Protein AF-A0A970XIW4-F1 (afdb_monomer)

Foldseek 3Di:
DDDDADPCPPDFLLNLLQQLLDVPAAEEEADDPQDTLLLLSLLLCLPPLQSNLSNLLRYHHCVCVFVVNHPYYRYDQVSVVVQVVCVVVVNHDDDAAAARAAEDQDDDADDDDPPDDPVVSVVSVVVRCVCLDPVNQLCCVVVRDHGPDPPLDDNVPVPPRSSNHSCRYRPHYQYADPPPVVVVVVLLVVLSVVSSVVPSVSSNVSNVSSVVRSVVD

Radius of gyration: 18.92 Å; Cα contacts (8 Å, |Δi|>4): 285; chains: 1; bounding box: 44×37×52 Å

Sequence (217 aa):
AGVMPPEDIGYGPPEVARMAGAEGGSLCADETDYSNPSLAFAYALAEDGEAAVKALERTRGAGIFYSGNGLLCLGNQNTAATARSNYENGEGFSCAFWALSGFTDMVQYVGVVSGQPAAKAEICAQLARSFVSEEAQRSVKGIAMFPVLQGGEPLYEDDQRFWAAEQAFVRDTAAPPCFGYARVRARWEEWLQKAARGDKEALKSLVRDMRATCKQG

Nearest PDB structures (foldseek):
  7bg0-assembly2_D  TM=4.483E-01  e=1.372E-01  Escherichia coli K-12
  6les-assembly2_Y  TM=4.970E-01  e=3.266E-01  Escherichia coli K-12
  7bg0-assembly2_E  TM=4.990E-01  e=5.039E-01  Escherichia coli K-12

Secondary structure (DSSP, 8-state):
---PPPS-----HHHHHHHHHSTT--EEE---SS--HHHHHHHHTTT-HHHHHHHHHT-EEHHHHHTT--SEEE--HHHHHHHHHHHHTTSS---------SB-S--------SS--HHHHHHHHHHHHHHTSHHHHHHGGGGTPPP--TT---S-TT-HHHHHHHHHHHHS-B---STTHHHHHHHHHHHHHHHTTT-HHHHHHHHHHHHHHHT--

pLDDT: mean 78.8, std 13.04, range [25.14, 95.62]

Structure (mmCIF, N/CA/C/O backbone):
data_AF-A0A970XIW4-F1
#
_entry.id   AF-A0A970XIW4-F1
#
loop_
_atom_site.group_PDB
_atom_site.id
_atom_site.type_symbol
_atom_site.label_atom_id
_atom_site.label_alt_id
_atom_site.label_comp_id
_atom_site.label_asym_id
_atom_site.label_entity_id
_atom_site.label_seq_id
_atom_site.pdbx_PDB_ins_code
_atom_site.Cartn_x
_atom_site.Cartn_y
_atom_site.Cartn_z
_atom_site.occupancy
_atom_site.B_iso_or_equiv
_atom_site.auth_seq_id
_atom_site.auth_comp_id
_atom_site.auth_asym_id
_atom_site.auth_atom_id
_atom_site.pdbx_PDB_model_num
ATOM 1 N N . ALA A 1 1 ? -12.583 -20.735 -21.395 1.00 30.88 1 ALA A N 1
ATOM 2 C CA . ALA A 1 1 ? -11.330 -21.386 -21.823 1.00 30.88 1 ALA A CA 1
ATOM 3 C C . ALA A 1 1 ? -10.281 -21.040 -20.782 1.00 30.88 1 ALA A C 1
ATOM 5 O O . ALA A 1 1 ? -10.072 -19.860 -20.542 1.00 30.88 1 ALA A O 1
ATOM 6 N N . GLY A 1 2 ? -9.757 -22.044 -20.076 1.00 34.19 2 GLY A N 1
ATOM 7 C CA . GLY A 1 2 ? -8.820 -21.843 -18.975 1.00 34.19 2 GLY A CA 1
ATOM 8 C C . GLY A 1 2 ? -7.482 -21.351 -19.501 1.00 34.19 2 GLY A C 1
ATOM 9 O O . GLY A 1 2 ? -6.776 -22.096 -20.176 1.00 34.19 2 GLY A O 1
ATOM 10 N N . VAL A 1 3 ? -7.154 -20.099 -19.208 1.00 26.17 3 VAL A N 1
ATOM 11 C CA . VAL A 1 3 ? -5.782 -19.615 -19.310 1.00 26.17 3 VAL A CA 1
ATOM 12 C C . VAL A 1 3 ? -5.141 -19.968 -17.978 1.00 26.17 3 VAL A C 1
ATOM 14 O O . VAL A 1 3 ? -5.468 -19.372 -16.954 1.00 26.17 3 VAL A O 1
ATOM 17 N N . MET A 1 4 ? -4.296 -21.000 -17.971 1.00 25.14 4 MET A N 1
ATOM 18 C CA . MET A 1 4 ? -3.377 -21.190 -16.854 1.00 25.14 4 MET A CA 1
ATOM 19 C C . MET A 1 4 ? -2.501 -19.933 -16.776 1.00 25.14 4 MET A C 1
ATOM 21 O O . MET A 1 4 ? -1.914 -19.571 -17.802 1.00 25.14 4 MET A O 1
ATOM 25 N N . PRO A 1 5 ? -2.438 -19.234 -15.627 1.00 32.47 5 PRO A N 1
ATOM 26 C CA . PRO A 1 5 ? -1.497 -18.135 -15.477 1.00 32.47 5 PRO A CA 1
ATOM 27 C C . PRO A 1 5 ? -0.075 -18.671 -15.717 1.00 32.47 5 PRO A C 1
ATOM 29 O O . PRO A 1 5 ? 0.188 -19.832 -15.387 1.00 32.47 5 PRO A O 1
ATOM 32 N N . PRO A 1 6 ? 0.821 -17.879 -16.336 1.00 38.66 6 PRO A N 1
ATOM 33 C CA . PRO A 1 6 ? 2.164 -18.340 -16.653 1.00 38.66 6 PRO A CA 1
ATOM 34 C C . PRO A 1 6 ? 2.876 -18.779 -15.375 1.00 38.66 6 PRO A C 1
ATOM 36 O O . PRO A 1 6 ? 2.751 -18.112 -14.347 1.00 38.66 6 PRO A O 1
ATOM 39 N N . GLU A 1 7 ? 3.607 -19.888 -15.473 1.00 40.22 7 GLU A N 1
ATOM 40 C CA . GLU A 1 7 ? 4.546 -20.372 -14.463 1.00 40.22 7 GLU A CA 1
ATOM 41 C C . GLU A 1 7 ? 5.353 -19.206 -13.877 1.00 40.22 7 GLU A C 1
ATOM 43 O O . GLU A 1 7 ? 5.896 -18.400 -14.634 1.00 40.22 7 GLU A O 1
ATOM 48 N N . ASP A 1 8 ? 5.371 -19.120 -12.542 1.00 44.28 8 ASP A N 1
ATOM 49 C CA . ASP A 1 8 ? 6.273 -18.337 -11.690 1.00 44.28 8 ASP A CA 1
ATOM 50 C C . ASP A 1 8 ? 7.190 -17.355 -12.432 1.00 44.28 8 ASP A C 1
ATOM 52 O O . ASP A 1 8 ? 8.393 -17.579 -12.587 1.00 44.28 8 ASP A O 1
ATOM 56 N N . ILE A 1 9 ? 6.655 -16.205 -12.848 1.00 43.38 9 ILE A N 1
ATOM 57 C CA . ILE A 1 9 ? 7.520 -15.089 -13.227 1.00 43.38 9 ILE A CA 1
ATOM 58 C C . ILE A 1 9 ? 8.029 -14.468 -11.915 1.00 43.38 9 ILE A C 1
ATOM 60 O O . ILE A 1 9 ? 7.488 -13.496 -11.401 1.00 43.38 9 ILE A O 1
ATOM 64 N N . GLY A 1 10 ? 9.016 -15.126 -11.307 1.00 50.06 10 GLY A N 1
ATOM 65 C CA . GLY A 1 10 ? 9.572 -14.833 -9.987 1.00 50.06 10 GLY A CA 1
ATOM 66 C C . GLY A 1 10 ? 10.512 -13.633 -9.978 1.00 50.06 10 GLY A C 1
ATOM 67 O O . GLY A 1 10 ? 11.687 -13.797 -9.666 1.00 50.06 10 GLY A O 1
ATOM 68 N N . TYR A 1 11 ? 10.014 -12.442 -10.319 1.00 55.28 11 TYR A N 1
ATOM 69 C CA . TYR A 1 11 ? 10.822 -11.226 -10.249 1.00 55.28 11 TYR A CA 1
ATOM 70 C C . TYR A 1 11 ? 10.646 -10.503 -8.913 1.00 55.28 11 TYR A C 1
ATOM 72 O O . TYR A 1 11 ? 9.565 -10.014 -8.582 1.00 55.28 11 TYR A O 1
ATOM 80 N N . GLY A 1 12 ? 11.733 -10.401 -8.150 1.00 62.00 12 GLY A N 1
ATOM 81 C CA . GLY A 1 12 ? 11.795 -9.582 -6.945 1.00 62.00 12 GLY A CA 1
ATOM 82 C C . GLY A 1 12 ? 11.817 -8.079 -7.266 1.00 62.00 12 GLY A C 1
ATOM 83 O O . GLY A 1 12 ? 12.074 -7.682 -8.407 1.00 62.00 12 GLY A O 1
ATOM 84 N N . PRO A 1 13 ? 11.624 -7.203 -6.262 1.00 66.81 13 PRO A N 1
ATOM 85 C CA . PRO A 1 13 ? 11.650 -5.752 -6.459 1.00 66.81 13 PRO A CA 1
ATOM 86 C C . PRO A 1 13 ? 12.871 -5.244 -7.257 1.00 66.81 13 PRO A C 1
ATOM 88 O O . PRO A 1 13 ? 12.670 -4.435 -8.166 1.00 66.81 13 PRO A O 1
ATOM 91 N N . PRO A 1 14 ? 14.115 -5.727 -7.029 1.00 71.88 14 PRO A N 1
ATOM 92 C CA . PRO A 1 14 ? 15.279 -5.301 -7.818 1.00 71.88 14 PRO A CA 1
ATOM 93 C C . PRO A 1 14 ? 15.194 -5.666 -9.308 1.00 71.88 14 PRO A C 1
ATOM 95 O O . PRO A 1 14 ? 15.698 -4.944 -10.166 1.00 71.88 14 PRO A O 1
ATOM 98 N N . GLU A 1 15 ? 14.554 -6.781 -9.653 1.00 73.12 15 GLU A N 1
ATOM 99 C CA . GLU A 1 15 ? 14.341 -7.190 -11.045 1.00 73.12 15 GLU A CA 1
ATOM 100 C C . GLU A 1 15 ? 13.299 -6.310 -11.722 1.00 73.12 15 GLU A C 1
ATOM 102 O O . GLU A 1 15 ? 13.567 -5.789 -12.804 1.00 73.12 15 GLU A O 1
ATOM 107 N N . VAL A 1 16 ? 12.188 -6.037 -11.033 1.00 71.69 16 VAL A N 1
ATOM 108 C CA . VAL A 1 16 ? 11.166 -5.069 -11.462 1.00 71.69 16 VAL A CA 1
ATOM 109 C C . VAL A 1 16 ? 11.798 -3.693 -11.697 1.00 71.69 16 VAL A C 1
ATOM 111 O O . VAL A 1 16 ? 11.562 -3.079 -12.736 1.00 71.69 16 VAL A O 1
ATOM 114 N N . ALA A 1 17 ? 12.658 -3.228 -10.787 1.00 73.25 17 ALA A N 1
ATOM 115 C CA . ALA A 1 17 ? 13.360 -1.952 -10.923 1.00 73.25 17 ALA A CA 1
ATOM 116 C C . ALA A 1 17 ? 14.294 -1.920 -12.136 1.00 73.25 17 ALA A C 1
ATOM 118 O O . ALA A 1 17 ? 14.310 -0.938 -12.878 1.00 73.25 17 ALA A O 1
ATOM 119 N N . ARG A 1 18 ? 15.045 -2.999 -12.384 1.00 76.88 18 ARG A N 1
ATOM 120 C CA . ARG A 1 18 ? 15.903 -3.109 -13.572 1.00 76.88 18 ARG A CA 1
ATOM 121 C C . ARG A 1 18 ? 15.088 -3.134 -14.862 1.00 76.88 18 ARG A C 1
ATOM 123 O O . ARG A 1 18 ? 15.460 -2.446 -15.807 1.00 76.88 18 ARG A O 1
ATOM 130 N N . MET A 1 19 ? 13.977 -3.870 -14.896 1.00 74.94 19 MET A N 1
ATOM 131 C CA . MET A 1 19 ? 13.080 -3.932 -16.054 1.00 74.94 19 MET A CA 1
ATOM 132 C C . MET A 1 19 ? 12.439 -2.573 -16.341 1.00 74.94 19 MET A C 1
ATOM 134 O O . MET A 1 19 ? 12.482 -2.110 -17.476 1.00 74.94 19 MET A O 1
ATOM 138 N N . ALA A 1 20 ? 11.906 -1.906 -15.316 1.00 75.75 20 ALA A N 1
ATOM 139 C CA . ALA A 1 20 ? 11.336 -0.564 -15.427 1.00 75.75 20 ALA A CA 1
ATOM 140 C C . ALA A 1 20 ? 12.389 0.497 -15.801 1.00 75.75 20 ALA A C 1
ATOM 142 O O . ALA A 1 20 ? 12.115 1.419 -16.572 1.00 75.75 20 ALA A O 1
ATOM 143 N N . GLY A 1 21 ? 13.606 0.367 -15.266 1.00 68.62 21 GLY A N 1
ATOM 144 C CA . GLY A 1 21 ? 14.727 1.266 -15.534 1.00 68.62 21 GLY A CA 1
ATOM 145 C C . GLY A 1 21 ? 15.393 1.056 -16.901 1.00 68.62 21 GLY A C 1
ATOM 146 O O . GLY A 1 21 ? 16.039 1.980 -17.402 1.00 68.62 21 GLY A O 1
ATOM 147 N N . ALA A 1 22 ? 15.238 -0.115 -17.527 1.00 71.88 22 ALA A N 1
ATOM 148 C CA . ALA A 1 22 ? 15.761 -0.415 -18.861 1.00 71.88 22 ALA A CA 1
ATOM 149 C C . ALA A 1 22 ? 14.979 0.320 -19.963 1.00 71.88 22 ALA A C 1
ATOM 151 O O . ALA A 1 22 ? 13.796 0.624 -19.813 1.00 71.88 22 ALA A O 1
ATOM 152 N N . GLU A 1 23 ? 15.633 0.660 -21.078 1.00 55.91 23 GLU A N 1
ATOM 153 C CA . GLU A 1 23 ? 14.977 1.290 -22.235 1.00 55.91 23 GLU A CA 1
ATOM 154 C C . GLU A 1 23 ? 13.866 0.379 -22.783 1.00 55.91 23 GLU A C 1
ATOM 156 O O . GLU A 1 23 ? 14.140 -0.668 -23.361 1.00 55.91 23 GLU A O 1
ATOM 161 N N . GLY A 1 24 ? 12.606 0.764 -22.553 1.00 60.72 24 GLY A N 1
ATOM 162 C CA . GLY A 1 24 ? 11.416 0.017 -22.982 1.00 60.72 24 GLY A CA 1
ATOM 163 C C . GLY A 1 24 ? 10.512 -0.483 -21.849 1.00 60.72 24 GLY A C 1
ATOM 164 O O . GLY A 1 24 ? 9.372 -0.849 -22.121 1.00 60.72 24 GLY A O 1
ATOM 165 N N . GLY A 1 25 ? 10.962 -0.457 -20.589 1.00 65.56 25 GLY A N 1
ATOM 166 C CA . GLY A 1 25 ? 10.102 -0.760 -19.441 1.00 65.56 25 GLY A CA 1
ATOM 167 C C . GLY A 1 25 ? 9.145 0.386 -19.107 1.00 65.56 25 GLY A C 1
ATOM 168 O O . GLY A 1 25 ? 9.546 1.551 -19.101 1.00 65.56 25 GLY A O 1
ATOM 169 N N . SER A 1 26 ? 7.884 0.068 -18.795 1.00 78.00 26 SER A N 1
ATOM 170 C CA . SER A 1 26 ? 6.919 1.022 -18.236 1.00 78.00 26 SER A CA 1
ATOM 171 C C . SER A 1 26 ? 6.453 0.563 -16.854 1.00 78.00 26 SER A C 1
ATOM 173 O O . SER A 1 26 ? 5.930 -0.540 -16.689 1.00 78.00 26 SER A O 1
ATOM 175 N N . LEU A 1 27 ? 6.666 1.424 -15.856 1.00 87.38 27 LEU A N 1
ATOM 176 C CA . LEU A 1 27 ? 6.154 1.260 -14.499 1.00 87.38 27 LEU A CA 1
ATOM 177 C C . LEU A 1 27 ? 4.966 2.200 -14.320 1.00 87.38 27 LEU A C 1
ATOM 179 O O . LEU A 1 27 ? 5.083 3.407 -14.520 1.00 87.38 27 LEU A O 1
ATOM 183 N N . CYS A 1 28 ? 3.816 1.654 -13.966 1.00 90.62 28 CYS A N 1
ATOM 184 C CA . CYS A 1 28 ? 2.646 2.428 -13.578 1.00 90.62 28 CYS A CA 1
ATOM 185 C C . CYS A 1 28 ? 2.495 2.399 -12.054 1.00 90.62 28 CYS A C 1
ATOM 187 O O . CYS A 1 28 ? 2.976 1.467 -11.412 1.00 90.62 28 CYS A O 1
ATOM 189 N N . ALA A 1 29 ? 1.820 3.385 -11.478 1.00 90.44 29 ALA A N 1
ATOM 190 C CA . ALA A 1 29 ? 1.442 3.393 -10.072 1.00 90.44 29 ALA A CA 1
ATOM 191 C C . ALA A 1 29 ? -0.014 3.845 -9.904 1.00 90.44 29 ALA A C 1
ATOM 193 O O . ALA A 1 29 ? -0.463 4.796 -10.555 1.00 90.44 29 ALA A O 1
ATOM 194 N N . ASP A 1 30 ? -0.747 3.137 -9.047 1.00 89.31 30 ASP A N 1
ATOM 195 C CA . ASP A 1 30 ? -2.120 3.456 -8.653 1.00 89.31 30 ASP A CA 1
ATOM 196 C C . ASP A 1 30 ? -2.103 4.321 -7.390 1.00 89.31 30 ASP A C 1
ATOM 198 O O . ASP A 1 30 ? -2.226 3.843 -6.261 1.00 89.31 30 ASP A O 1
ATOM 202 N N . GLU A 1 31 ? -1.825 5.608 -7.590 1.00 84.88 31 GLU A N 1
ATOM 203 C CA . GLU A 1 31 ? -1.729 6.584 -6.510 1.00 84.88 31 GLU A CA 1
ATOM 204 C C . GLU A 1 31 ? -3.116 7.120 -6.153 1.00 84.88 31 GLU A C 1
ATOM 206 O O . GLU A 1 31 ? -3.863 7.597 -7.009 1.00 84.88 31 GLU A O 1
ATOM 211 N N . THR A 1 32 ? -3.450 7.069 -4.867 1.00 80.25 32 THR A N 1
ATOM 212 C CA . THR A 1 32 ? -4.716 7.578 -4.332 1.00 80.25 32 THR A CA 1
ATOM 213 C C . THR A 1 32 ? -4.457 8.542 -3.180 1.00 80.25 32 THR A C 1
ATOM 215 O O . THR A 1 32 ? -3.370 8.574 -2.597 1.00 80.25 32 THR A O 1
ATOM 218 N N . ASP A 1 33 ? -5.492 9.267 -2.756 1.00 74.50 33 ASP A N 1
ATOM 219 C CA . ASP A 1 33 ? -5.423 10.142 -1.579 1.00 74.50 33 ASP A CA 1
ATOM 220 C C . ASP A 1 33 ? -5.078 9.392 -0.284 1.00 74.50 33 ASP A C 1
ATOM 222 O O . ASP A 1 33 ? -4.682 10.013 0.699 1.00 74.50 33 ASP A O 1
ATOM 226 N N . TYR A 1 34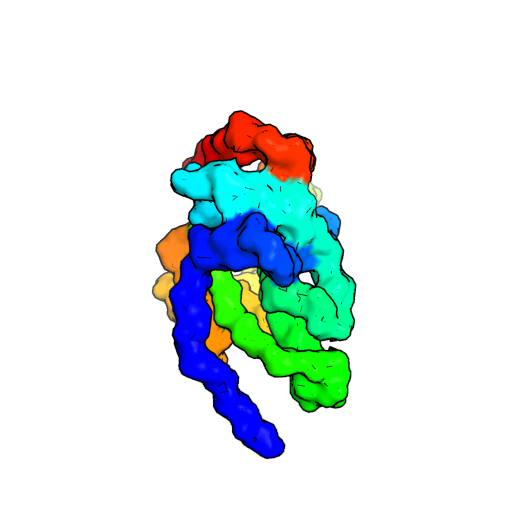 ? -5.160 8.056 -0.262 1.00 71.50 34 TYR A N 1
ATOM 227 C CA . TYR A 1 34 ? -5.001 7.237 0.947 1.00 71.50 34 TYR A CA 1
ATOM 228 C C . TYR A 1 34 ? -3.893 6.182 0.865 1.00 71.50 34 TYR A C 1
ATOM 230 O O . TYR A 1 34 ? -3.510 5.654 1.903 1.00 71.50 34 TYR A O 1
ATOM 238 N N . SER A 1 35 ? -3.345 5.917 -0.321 1.00 80.56 35 SER A N 1
ATOM 239 C CA . SER A 1 35 ? -2.236 4.980 -0.514 1.00 80.56 35 SER A CA 1
ATOM 240 C C . SER A 1 35 ? -1.359 5.406 -1.679 1.00 80.56 35 SER A C 1
ATOM 242 O O . SER A 1 35 ? -1.868 5.825 -2.725 1.00 80.56 35 SER A O 1
ATOM 244 N N . ASN A 1 36 ? -0.047 5.269 -1.501 1.00 88.00 36 ASN A N 1
ATOM 245 C CA . ASN A 1 36 ? 0.921 5.443 -2.573 1.00 88.00 36 ASN A CA 1
ATOM 246 C C . ASN A 1 36 ? 1.833 4.202 -2.675 1.00 88.00 36 ASN A C 1
ATOM 248 O O . ASN A 1 36 ? 2.852 4.126 -1.979 1.00 88.00 36 ASN A O 1
ATOM 252 N N . PRO A 1 37 ? 1.520 3.243 -3.571 1.00 87.88 37 PRO A N 1
ATOM 253 C CA . PRO A 1 37 ? 2.315 2.026 -3.776 1.00 87.88 37 PRO A CA 1
ATOM 254 C C . PRO A 1 37 ? 3.793 2.276 -4.130 1.00 87.88 37 PRO A C 1
ATOM 256 O O . PRO A 1 37 ? 4.646 1.420 -3.884 1.00 87.88 37 PRO A O 1
ATOM 259 N N . SER A 1 38 ? 4.133 3.462 -4.645 1.00 89.44 38 SER A N 1
ATOM 260 C CA . SER A 1 38 ? 5.520 3.861 -4.911 1.00 89.44 38 SER A CA 1
ATOM 261 C C . SER A 1 38 ? 6.352 4.008 -3.627 1.00 89.44 38 SER A C 1
ATOM 263 O O . SER A 1 38 ? 7.571 3.838 -3.672 1.00 89.44 38 SER A O 1
ATOM 265 N N . LEU A 1 39 ? 5.726 4.257 -2.468 1.00 89.75 39 LEU A N 1
ATOM 266 C CA . LEU A 1 39 ? 6.403 4.237 -1.164 1.00 89.75 39 LEU A CA 1
ATOM 267 C C . LEU A 1 39 ? 6.826 2.818 -0.773 1.00 89.75 39 LEU A C 1
ATOM 269 O O . LEU A 1 39 ? 7.967 2.615 -0.359 1.00 89.75 39 LEU A O 1
ATOM 273 N N . ALA A 1 40 ? 5.942 1.830 -0.951 1.00 86.31 40 ALA A N 1
ATOM 274 C CA . ALA A 1 40 ? 6.268 0.423 -0.713 1.00 86.31 40 ALA A CA 1
ATOM 275 C C . ALA A 1 40 ? 7.406 -0.042 -1.632 1.00 86.31 40 ALA A C 1
ATOM 277 O O . ALA A 1 40 ? 8.338 -0.711 -1.190 1.00 86.31 40 ALA A O 1
ATOM 278 N N . PHE A 1 41 ? 7.380 0.389 -2.895 1.00 87.06 41 PHE A N 1
ATOM 279 C CA . PHE A 1 41 ? 8.441 0.107 -3.860 1.00 87.06 41 PHE A CA 1
ATOM 280 C C . PHE A 1 41 ? 9.781 0.733 -3.458 1.00 87.06 41 PHE A C 1
ATOM 282 O O . PHE A 1 41 ? 10.800 0.043 -3.441 1.00 87.06 41 PHE A O 1
ATOM 289 N N . ALA A 1 42 ? 9.785 2.008 -3.055 1.00 88.25 42 ALA A N 1
ATOM 290 C CA . ALA A 1 42 ? 10.979 2.677 -2.540 1.00 88.25 42 ALA A CA 1
ATOM 291 C C . ALA A 1 42 ? 11.542 1.974 -1.292 1.00 88.25 42 ALA A C 1
ATOM 293 O O . ALA A 1 42 ? 12.755 1.794 -1.176 1.00 88.25 42 ALA A O 1
ATOM 294 N N . TYR A 1 43 ? 10.669 1.538 -0.380 1.00 86.38 43 TYR A N 1
ATOM 295 C CA . TYR A 1 43 ? 11.056 0.812 0.829 1.00 86.38 43 TYR A CA 1
ATOM 296 C C . TYR A 1 43 ? 11.682 -0.555 0.517 1.00 86.38 43 TYR A C 1
ATOM 298 O O . TYR A 1 43 ? 12.726 -0.897 1.079 1.00 86.38 43 TYR A O 1
ATOM 306 N N . ALA A 1 44 ? 11.080 -1.311 -0.407 1.00 80.12 44 ALA A N 1
ATOM 307 C CA . ALA A 1 44 ? 11.548 -2.629 -0.834 1.00 80.12 44 ALA A CA 1
ATOM 308 C C . ALA A 1 44 ? 12.887 -2.582 -1.596 1.00 80.12 44 ALA A C 1
ATOM 310 O O . ALA A 1 44 ? 13.616 -3.570 -1.634 1.00 80.12 44 ALA A O 1
ATOM 311 N N . LEU A 1 45 ? 13.234 -1.430 -2.178 1.00 76.75 45 LEU A N 1
ATOM 312 C CA . LEU A 1 45 ? 14.436 -1.220 -2.992 1.00 76.75 45 LEU A CA 1
ATOM 313 C C . LEU A 1 45 ? 15.567 -0.472 -2.287 1.00 76.75 45 LEU A C 1
ATOM 315 O O . LEU A 1 45 ? 16.492 0.016 -2.935 1.00 76.75 45 LEU A O 1
ATOM 319 N N . ALA A 1 46 ? 15.521 -0.404 -0.959 1.00 66.12 46 ALA A N 1
ATOM 320 C CA . ALA A 1 46 ? 16.474 0.317 -0.120 1.00 66.12 46 ALA A CA 1
ATOM 321 C C . ALA A 1 46 ? 17.969 0.070 -0.425 1.00 66.12 46 ALA A C 1
ATOM 323 O O . ALA A 1 46 ? 18.805 0.894 -0.050 1.00 66.12 46 ALA A O 1
ATOM 324 N N . GLU A 1 47 ? 18.308 -1.059 -1.054 1.00 64.88 47 GLU A N 1
ATOM 325 C CA . GLU A 1 47 ? 19.681 -1.503 -1.309 1.00 64.88 47 GLU A CA 1
ATOM 326 C C . GLU A 1 47 ? 20.188 -1.209 -2.738 1.00 64.88 47 GLU A C 1
ATOM 328 O O . GLU A 1 47 ? 21.400 -1.120 -2.926 1.00 64.88 47 GLU A O 1
ATOM 333 N N . ASP A 1 48 ? 19.309 -0.958 -3.721 1.00 66.88 48 ASP A N 1
ATOM 334 C CA . ASP A 1 48 ? 19.680 -0.669 -5.123 1.00 66.88 48 ASP A CA 1
ATOM 335 C C . ASP A 1 48 ? 19.152 0.704 -5.580 1.00 66.88 48 ASP A C 1
ATOM 337 O O . ASP A 1 48 ? 18.171 0.848 -6.316 1.00 66.88 48 ASP A O 1
ATOM 341 N N . GLY A 1 49 ? 19.815 1.755 -5.094 1.00 69.81 49 GLY A N 1
ATOM 342 C CA . GLY A 1 49 ? 19.355 3.134 -5.259 1.00 69.81 49 GLY A CA 1
ATOM 343 C C . GLY A 1 49 ? 19.400 3.686 -6.688 1.00 69.81 49 GLY A C 1
ATOM 344 O O . GLY A 1 49 ? 18.792 4.722 -6.934 1.00 69.81 49 GLY A O 1
ATOM 345 N N . GLU A 1 50 ? 20.102 3.061 -7.640 1.00 82.38 50 GLU A N 1
ATOM 346 C CA . GLU A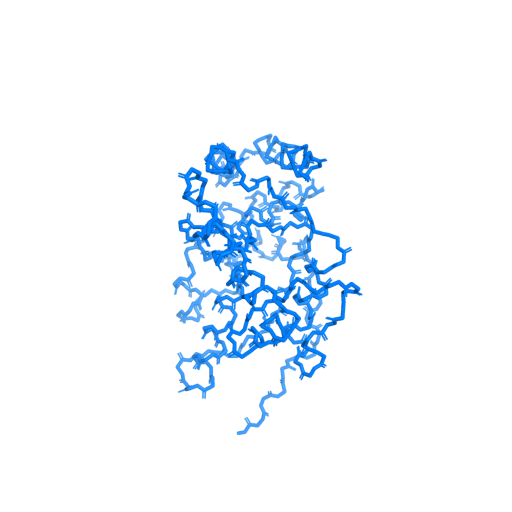 1 50 ? 20.141 3.564 -9.023 1.00 82.38 50 GLU A CA 1
ATOM 347 C C . GLU A 1 50 ? 19.008 3.010 -9.884 1.00 82.38 50 GLU A C 1
ATOM 349 O O . GLU A 1 50 ? 18.338 3.786 -10.571 1.00 82.38 50 GLU A O 1
ATOM 354 N N . ALA A 1 51 ? 18.769 1.697 -9.837 1.00 79.75 51 ALA A N 1
ATOM 355 C CA . ALA A 1 51 ? 17.655 1.091 -10.560 1.00 79.75 51 ALA A CA 1
ATOM 356 C C . ALA A 1 51 ? 16.312 1.613 -10.028 1.00 79.75 51 ALA A C 1
ATOM 358 O O . ALA A 1 51 ? 15.427 1.946 -10.814 1.00 79.75 51 ALA A O 1
ATOM 359 N N . ALA A 1 52 ? 16.195 1.769 -8.705 1.00 79.75 52 ALA A N 1
ATOM 360 C CA . ALA A 1 52 ? 15.003 2.311 -8.061 1.00 79.75 52 ALA A CA 1
ATOM 361 C C . ALA A 1 52 ? 14.681 3.737 -8.524 1.00 79.75 52 ALA A C 1
ATOM 363 O O . ALA A 1 52 ? 13.548 4.024 -8.899 1.00 79.75 52 ALA A O 1
ATOM 364 N N . VAL A 1 53 ? 15.684 4.620 -8.551 1.00 85.44 53 VAL A N 1
ATOM 365 C CA . VAL A 1 53 ? 15.513 6.004 -9.012 1.00 85.44 53 VAL A CA 1
ATOM 366 C C . VAL A 1 53 ? 15.099 6.046 -10.481 1.00 85.44 53 VAL A C 1
ATOM 368 O O . VAL A 1 53 ? 14.105 6.691 -10.803 1.00 85.44 53 VAL A O 1
ATOM 371 N N . LYS A 1 54 ? 15.777 5.298 -11.361 1.00 85.88 54 LYS A N 1
ATOM 372 C CA . LYS A 1 54 ? 15.412 5.237 -12.789 1.00 85.88 54 LYS A CA 1
ATOM 373 C C . LYS A 1 54 ? 14.003 4.691 -13.016 1.00 85.88 54 LYS A C 1
ATOM 375 O O . LYS A 1 54 ? 13.306 5.153 -13.916 1.00 85.88 54 LYS A O 1
ATOM 380 N N . ALA A 1 55 ? 13.582 3.710 -12.220 1.00 85.12 55 ALA A N 1
ATOM 381 C CA . ALA A 1 55 ? 12.226 3.181 -12.273 1.00 85.12 55 ALA A CA 1
ATOM 382 C C . ALA A 1 55 ? 11.197 4.240 -11.835 1.00 85.12 55 ALA A C 1
ATOM 384 O O . ALA A 1 55 ? 10.223 4.465 -12.549 1.00 85.12 55 ALA A O 1
ATOM 385 N N . LEU A 1 56 ? 11.457 4.944 -10.725 1.00 86.44 56 LEU A N 1
ATOM 386 C CA . LEU A 1 56 ? 10.594 6.010 -10.201 1.00 86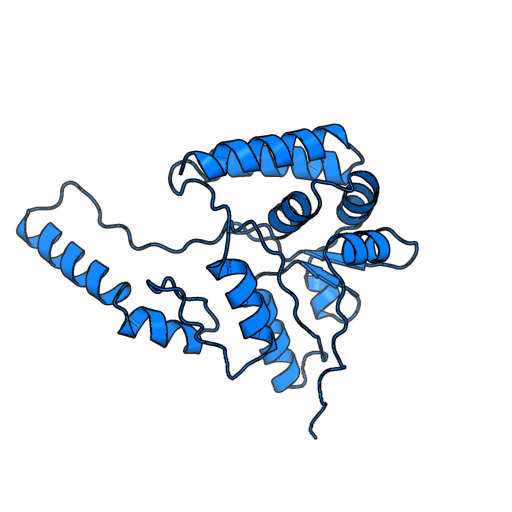.44 56 LEU A CA 1
ATOM 387 C C . LEU A 1 56 ? 10.479 7.213 -11.153 1.00 86.44 56 LEU A C 1
ATOM 389 O O . LEU A 1 56 ? 9.388 7.749 -11.330 1.00 86.44 56 LEU A O 1
ATOM 393 N N . GLU A 1 57 ? 11.568 7.616 -11.813 1.00 86.75 57 GLU A N 1
ATOM 394 C CA . GLU A 1 57 ? 11.567 8.670 -12.849 1.00 86.75 57 GLU A CA 1
ATOM 395 C C . GLU A 1 57 ? 10.619 8.363 -14.016 1.00 86.75 57 GLU A C 1
ATOM 397 O O . GLU A 1 57 ? 10.083 9.253 -14.690 1.00 86.75 57 GLU A O 1
ATOM 402 N N . ARG A 1 58 ? 10.424 7.074 -14.286 1.00 83.31 58 ARG A N 1
ATOM 403 C CA . ARG A 1 58 ? 9.625 6.576 -15.403 1.00 83.31 58 ARG A CA 1
ATOM 404 C C . ARG A 1 58 ? 8.216 6.185 -14.992 1.00 83.31 58 ARG A C 1
ATOM 406 O O . ARG A 1 58 ? 7.447 5.803 -15.874 1.00 83.31 58 ARG A O 1
ATOM 413 N N . THR A 1 59 ? 7.857 6.337 -13.718 1.00 86.75 59 THR A N 1
ATOM 414 C CA . THR A 1 59 ? 6.515 6.024 -13.237 1.00 86.75 59 THR A CA 1
ATOM 415 C C . THR A 1 59 ? 5.461 6.849 -13.980 1.00 86.75 59 THR A C 1
ATOM 417 O O . THR A 1 59 ? 5.654 8.024 -14.322 1.00 86.75 59 THR A O 1
ATOM 420 N N . ARG A 1 60 ? 4.339 6.204 -14.289 1.00 87.38 60 ARG A N 1
ATOM 421 C CA . ARG A 1 60 ? 3.152 6.786 -14.925 1.00 87.38 60 ARG A CA 1
ATOM 422 C C . ARG A 1 60 ? 1.898 6.416 -14.133 1.00 87.38 60 ARG A C 1
ATOM 424 O O . ARG A 1 60 ? 1.942 5.537 -13.282 1.00 87.38 60 ARG A O 1
ATOM 431 N N . GLY A 1 61 ? 0.768 7.055 -14.423 1.00 88.44 61 GLY A N 1
ATOM 432 C CA . GLY A 1 61 ? -0.498 6.709 -13.769 1.00 88.44 61 GLY A CA 1
ATOM 433 C C . GLY A 1 61 ? -1.029 5.329 -14.181 1.00 88.44 61 GLY A C 1
ATOM 434 O O . GLY A 1 61 ? -0.879 4.920 -15.337 1.00 88.44 61 GLY A O 1
ATOM 435 N N . ALA A 1 62 ? -1.708 4.643 -13.257 1.00 88.06 62 ALA A N 1
ATOM 436 C CA . ALA A 1 62 ? -2.297 3.312 -13.459 1.00 88.06 62 ALA A CA 1
ATOM 437 C C . ALA A 1 62 ? -3.254 3.197 -14.660 1.00 88.06 62 ALA A C 1
ATOM 439 O O . ALA A 1 62 ? -3.398 2.115 -15.223 1.00 88.06 62 ALA A O 1
ATOM 440 N N . GLY A 1 63 ? -3.848 4.300 -15.132 1.00 85.38 63 GLY A N 1
ATOM 441 C CA . GLY A 1 63 ? -4.670 4.304 -16.351 1.00 85.38 63 GLY A CA 1
ATOM 442 C C . GLY A 1 63 ? -3.953 3.739 -17.587 1.00 85.38 63 GLY A C 1
ATOM 443 O O . GLY A 1 63 ? -4.581 3.080 -18.414 1.00 85.38 63 GLY A O 1
ATOM 444 N N . ILE A 1 64 ? -2.629 3.918 -17.691 1.00 86.12 64 ILE A N 1
ATOM 445 C CA . ILE A 1 64 ? -1.836 3.342 -18.789 1.00 86.12 64 ILE A CA 1
ATOM 446 C C . ILE A 1 64 ? -1.797 1.813 -18.683 1.00 86.12 64 ILE A C 1
ATOM 448 O O . ILE A 1 64 ? -1.987 1.129 -19.690 1.00 86.12 64 ILE A O 1
ATOM 452 N N . PHE A 1 65 ? -1.626 1.276 -17.473 1.00 87.50 65 PHE A N 1
ATOM 453 C CA . PHE A 1 65 ? -1.681 -0.162 -17.218 1.00 87.50 65 PHE A CA 1
ATOM 454 C C . PHE A 1 65 ? -3.051 -0.738 -17.565 1.00 87.50 65 PHE A C 1
ATOM 456 O O . PHE A 1 65 ? -3.117 -1.670 -18.357 1.00 87.50 65 PHE A O 1
ATOM 463 N N . TYR A 1 66 ? -4.142 -0.138 -17.080 1.00 83.88 66 TYR A N 1
ATOM 464 C CA . TYR A 1 66 ? -5.499 -0.627 -17.358 1.00 83.88 66 TYR A CA 1
ATOM 465 C C . TYR A 1 66 ? -5.865 -0.615 -18.850 1.00 83.88 66 TYR A C 1
ATOM 467 O O . TYR A 1 66 ? -6.669 -1.431 -19.287 1.00 83.88 66 TYR A O 1
ATOM 475 N N . SER A 1 67 ? -5.238 0.253 -19.650 1.00 82.38 67 SER A N 1
ATOM 476 C CA . SER A 1 67 ? -5.387 0.263 -21.114 1.00 82.38 67 SER A CA 1
ATOM 477 C C . SER A 1 67 ? -4.550 -0.794 -21.857 1.00 82.38 67 SER A C 1
ATOM 479 O O . SER A 1 67 ? -4.547 -0.805 -23.086 1.00 82.38 67 SER A O 1
ATOM 481 N N . GLY A 1 68 ? -3.804 -1.645 -21.142 1.00 77.69 68 GLY A N 1
ATOM 482 C CA . GLY A 1 68 ? -2.915 -2.665 -21.713 1.00 77.69 68 GLY A CA 1
ATOM 483 C C . GLY A 1 68 ? -1.583 -2.126 -22.248 1.00 77.69 68 GLY A C 1
ATOM 484 O O . GLY A 1 68 ? -0.810 -2.876 -22.836 1.00 77.69 68 GLY A O 1
ATOM 485 N N . ASN A 1 69 ? -1.296 -0.836 -22.046 1.00 81.06 69 ASN A N 1
ATOM 486 C CA . ASN A 1 69 ? -0.079 -0.176 -22.534 1.00 81.06 69 ASN A CA 1
ATOM 487 C C . ASN A 1 69 ? 1.037 -0.100 -21.470 1.00 81.06 69 ASN A C 1
ATOM 489 O O . ASN A 1 69 ? 2.161 0.312 -21.766 1.00 81.06 69 ASN A O 1
ATOM 493 N N . GLY A 1 70 ? 0.729 -0.454 -20.220 1.00 80.69 70 GLY A N 1
ATOM 494 C CA . GLY A 1 70 ? 1.690 -0.550 -19.122 1.00 80.69 70 GLY A CA 1
ATOM 495 C C . GLY A 1 70 ? 2.176 -1.986 -18.939 1.00 80.69 70 GLY A C 1
ATOM 496 O O . GLY A 1 70 ? 1.358 -2.898 -18.903 1.00 80.69 70 GLY A O 1
ATOM 497 N N . LEU A 1 71 ? 3.487 -2.186 -18.791 1.00 80.75 71 LEU A N 1
ATOM 498 C CA . LEU A 1 71 ? 4.072 -3.511 -18.571 1.00 80.75 71 LEU A CA 1
ATOM 499 C C . LEU A 1 71 ? 3.937 -3.950 -17.108 1.00 80.75 71 LEU A C 1
AT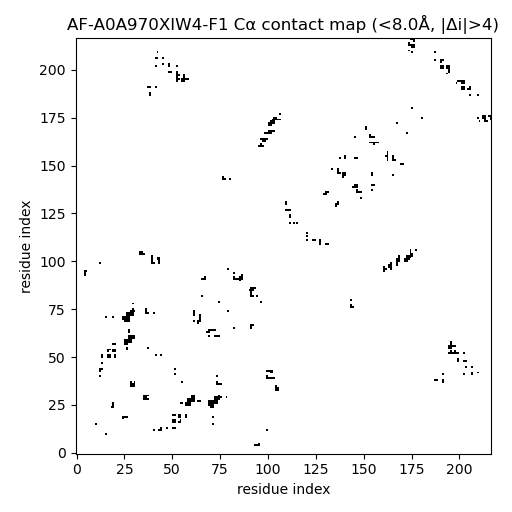OM 501 O O . LEU A 1 71 ? 3.637 -5.106 -16.828 1.00 80.75 71 LEU A O 1
ATOM 505 N N . LEU A 1 72 ? 4.169 -3.022 -16.177 1.00 84.75 72 LEU A N 1
ATOM 506 C CA . LEU A 1 72 ? 4.145 -3.259 -14.736 1.00 84.75 72 LEU A CA 1
ATOM 507 C C . LEU A 1 72 ? 3.277 -2.199 -14.056 1.00 84.75 72 LEU A C 1
ATOM 509 O O . LEU A 1 72 ? 3.263 -1.041 -14.480 1.00 84.75 72 LEU A O 1
ATOM 513 N N . CYS A 1 73 ? 2.592 -2.573 -12.977 1.00 87.25 73 CYS A N 1
ATOM 514 C CA . CYS A 1 73 ? 1.839 -1.638 -12.147 1.00 87.25 73 CYS A CA 1
ATOM 515 C C . CYS A 1 73 ? 2.098 -1.897 -10.668 1.00 87.25 73 CYS A C 1
ATOM 517 O O . CYS A 1 73 ? 1.890 -3.002 -10.173 1.00 87.25 73 CYS A O 1
ATOM 519 N N . LEU A 1 74 ? 2.515 -0.850 -9.964 1.00 88.00 74 LEU A N 1
ATOM 520 C CA . LEU A 1 74 ? 2.480 -0.778 -8.516 1.00 88.00 74 LEU A CA 1
ATOM 521 C C . LEU A 1 74 ? 1.049 -0.442 -8.114 1.00 88.00 74 LEU A C 1
ATOM 523 O O . LEU A 1 74 ? 0.555 0.652 -8.383 1.00 88.00 74 LEU A O 1
ATOM 527 N N . GLY A 1 75 ? 0.371 -1.403 -7.512 1.00 84.56 75 GLY A N 1
ATOM 528 C CA . GLY A 1 75 ? -1.006 -1.256 -7.072 1.00 84.56 75 GLY A CA 1
ATOM 529 C C . GLY A 1 75 ? -1.195 -1.812 -5.676 1.00 84.56 75 GLY A C 1
ATOM 530 O O . GLY A 1 75 ? -0.270 -2.348 -5.067 1.00 84.56 75 GLY A O 1
ATOM 531 N N . ASN A 1 76 ? -2.417 -1.692 -5.188 1.00 79.94 76 ASN A N 1
ATOM 532 C CA . ASN A 1 76 ? -2.845 -2.321 -3.949 1.00 79.94 76 ASN A CA 1
ATOM 533 C C . ASN A 1 76 ? -3.871 -3.432 -4.237 1.00 79.94 76 ASN A C 1
ATOM 535 O O . ASN A 1 76 ? -4.110 -3.790 -5.395 1.00 79.94 76 ASN A O 1
ATOM 539 N N . GLN A 1 77 ? -4.498 -3.995 -3.201 1.00 76.19 77 GLN A N 1
ATOM 540 C CA . GLN A 1 77 ? -5.491 -5.055 -3.399 1.00 76.19 77 GLN A CA 1
ATOM 541 C C . GLN A 1 77 ? -6.692 -4.616 -4.253 1.00 76.19 77 GLN A C 1
ATOM 543 O O . GLN A 1 77 ? -7.238 -5.444 -4.978 1.00 76.19 77 GLN A O 1
ATOM 548 N N . ASN A 1 78 ? -7.073 -3.331 -4.246 1.00 79.56 78 ASN A N 1
ATOM 549 C CA . ASN A 1 78 ? -8.158 -2.833 -5.096 1.00 79.56 78 ASN A CA 1
ATOM 550 C C . ASN A 1 78 ? -7.739 -2.820 -6.567 1.00 79.56 78 ASN A C 1
ATOM 552 O O . ASN A 1 78 ? -8.536 -3.193 -7.429 1.00 79.56 78 ASN A O 1
ATOM 556 N N . THR A 1 79 ? -6.487 -2.452 -6.859 1.00 82.00 79 THR A N 1
ATOM 557 C CA . THR A 1 79 ? -5.905 -2.559 -8.205 1.00 82.00 79 THR A CA 1
ATOM 558 C C . THR A 1 79 ? -5.967 -4.010 -8.689 1.00 82.00 79 THR A C 1
ATOM 560 O O . THR A 1 79 ? -6.416 -4.278 -9.805 1.00 82.00 79 THR A O 1
ATOM 563 N N . ALA A 1 80 ? -5.590 -4.964 -7.830 1.00 78.75 80 ALA A N 1
ATOM 564 C CA . ALA A 1 80 ? -5.617 -6.387 -8.160 1.00 78.75 80 ALA A CA 1
ATOM 565 C C . ALA A 1 80 ? -7.040 -6.919 -8.385 1.00 78.75 80 ALA A C 1
ATOM 567 O O . ALA A 1 80 ? -7.304 -7.592 -9.385 1.00 78.75 80 ALA A O 1
ATOM 568 N N . ALA A 1 81 ? -7.975 -6.569 -7.500 1.00 78.75 81 ALA A N 1
ATOM 569 C CA . ALA A 1 81 ? -9.384 -6.930 -7.628 1.00 78.75 81 ALA A CA 1
ATOM 570 C C . ALA A 1 81 ? -10.015 -6.343 -8.902 1.00 78.75 81 ALA A C 1
ATOM 572 O O . ALA A 1 81 ? -10.743 -7.043 -9.606 1.00 78.75 81 ALA A O 1
ATOM 573 N N . THR A 1 82 ? -9.691 -5.091 -9.239 1.00 82.75 82 THR A N 1
ATOM 574 C CA . THR A 1 82 ? -10.184 -4.416 -10.449 1.00 82.75 82 THR A CA 1
ATOM 575 C C . THR A 1 82 ? -9.640 -5.076 -11.710 1.00 82.75 82 THR A C 1
ATOM 577 O O . THR A 1 82 ? -10.412 -5.419 -12.602 1.00 82.75 82 THR A O 1
ATOM 580 N N . ALA A 1 83 ? -8.328 -5.325 -11.777 1.00 80.12 83 ALA A N 1
ATOM 581 C CA . ALA A 1 83 ? -7.719 -6.011 -12.914 1.00 80.12 83 ALA A CA 1
ATOM 582 C C . ALA A 1 83 ? -8.312 -7.418 -13.115 1.00 80.12 83 ALA A C 1
ATOM 584 O O . ALA A 1 83 ? -8.621 -7.797 -14.247 1.00 80.12 83 ALA A O 1
ATOM 585 N N . ARG A 1 84 ? -8.558 -8.156 -12.020 1.00 77.50 84 ARG A N 1
ATOM 586 C CA . ARG A 1 84 ? -9.238 -9.459 -12.062 1.00 77.50 84 ARG A CA 1
ATOM 587 C C . ARG A 1 84 ? -10.660 -9.340 -12.602 1.00 77.50 84 ARG A C 1
ATOM 589 O O . ARG A 1 84 ? -11.006 -10.060 -13.531 1.00 77.50 84 ARG A O 1
ATOM 596 N N . SER A 1 85 ? -11.454 -8.427 -12.045 1.00 82.00 85 SER A N 1
ATOM 597 C CA . SER A 1 85 ? -12.838 -8.199 -12.468 1.00 82.00 85 SER A CA 1
ATOM 598 C C . SER A 1 85 ? -12.912 -7.853 -13.956 1.00 82.00 85 SER A C 1
ATOM 600 O O . SER A 1 85 ? -13.697 -8.447 -14.691 1.00 82.00 85 SER A O 1
ATOM 602 N N . ASN A 1 86 ? -12.051 -6.953 -14.438 1.00 84.00 86 ASN A N 1
ATOM 603 C CA . ASN A 1 86 ? -12.017 -6.579 -15.851 1.00 84.00 86 ASN A CA 1
ATOM 604 C C . ASN A 1 86 ? -11.663 -7.784 -16.732 1.00 84.00 86 ASN A C 1
ATOM 606 O O . ASN A 1 86 ? -12.299 -8.003 -17.759 1.00 84.00 86 ASN A O 1
ATOM 610 N N . TYR A 1 87 ? -10.685 -8.600 -16.329 1.00 82.00 87 TYR A N 1
ATOM 611 C CA . TYR A 1 87 ? -10.331 -9.820 -17.056 1.00 82.00 87 TYR A CA 1
ATOM 612 C C . TYR A 1 87 ? -11.484 -10.837 -17.100 1.00 82.00 87 TYR A C 1
ATOM 614 O O . TYR A 1 87 ? -11.823 -11.332 -18.175 1.00 82.00 87 TYR A O 1
ATOM 622 N N . GLU A 1 88 ? -12.121 -11.116 -15.959 1.00 82.06 88 GLU A N 1
ATOM 623 C CA . GLU A 1 88 ? -13.243 -12.062 -15.842 1.00 82.06 88 GLU A CA 1
ATOM 624 C C . GLU A 1 88 ? -14.467 -11.622 -16.665 1.00 82.06 88 GLU A C 1
ATOM 626 O O . GLU A 1 88 ? -15.191 -12.471 -17.185 1.00 82.06 88 GLU A O 1
ATOM 631 N N . ASN A 1 89 ? -14.651 -10.311 -16.849 1.00 85.00 89 ASN A N 1
ATOM 632 C CA . ASN A 1 89 ? -15.721 -9.727 -17.661 1.00 85.00 89 ASN A CA 1
ATOM 633 C C . ASN A 1 89 ? -15.334 -9.486 -19.137 1.00 85.00 89 ASN A C 1
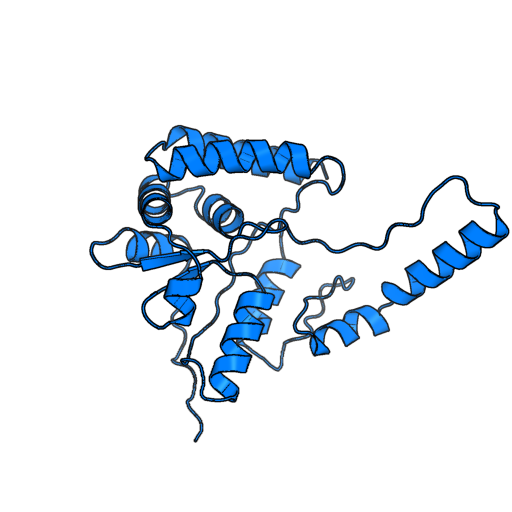ATOM 635 O O . ASN A 1 89 ? -16.154 -9.000 -19.911 1.00 85.00 89 ASN A O 1
ATOM 639 N N . GLY A 1 90 ? -14.112 -9.836 -19.557 1.00 84.69 90 GLY A N 1
ATOM 640 C CA . GLY A 1 90 ? -13.646 -9.659 -20.941 1.00 84.69 90 GLY A CA 1
ATOM 641 C C . GLY A 1 90 ? -13.278 -8.219 -21.327 1.00 84.69 90 GLY A C 1
ATOM 642 O O . GLY A 1 90 ? -13.107 -7.928 -22.508 1.00 84.69 90 GLY A O 1
ATOM 643 N N . GLU A 1 91 ? -13.138 -7.329 -20.345 1.00 85.44 91 GLU A N 1
ATOM 644 C CA . GLU A 1 91 ? -12.790 -5.907 -20.499 1.00 85.44 91 GLU A CA 1
ATOM 645 C C . GLU A 1 91 ? -11.314 -5.612 -20.164 1.00 85.44 91 GLU A C 1
ATOM 647 O O . GLU A 1 91 ? -10.858 -4.475 -20.270 1.00 85.44 91 GLU A O 1
ATOM 652 N N . GLY A 1 92 ? -10.558 -6.624 -19.731 1.00 82.81 92 GLY A N 1
ATOM 653 C CA . GLY A 1 92 ? -9.171 -6.504 -19.286 1.00 82.81 92 GLY A CA 1
ATOM 654 C C . GLY A 1 92 ? -8.220 -7.496 -19.953 1.00 82.81 92 GLY A C 1
ATOM 655 O O . GLY A 1 92 ? -8.547 -8.179 -20.921 1.00 82.81 92 GLY A O 1
ATOM 656 N N . PHE A 1 93 ? -7.015 -7.586 -19.402 1.00 80.25 93 PHE A N 1
ATOM 657 C CA . PHE A 1 93 ? -5.960 -8.491 -19.850 1.00 80.25 93 PHE A CA 1
ATOM 658 C C . PHE A 1 93 ? -5.581 -9.461 -18.734 1.00 80.25 93 PHE A C 1
ATOM 660 O O . PHE A 1 93 ? -5.804 -9.201 -17.553 1.00 80.25 93 PHE A O 1
ATOM 667 N N . SER A 1 94 ? -4.994 -10.593 -19.114 1.00 77.00 94 SER A N 1
ATOM 668 C CA . SER A 1 94 ? -4.436 -11.525 -18.139 1.00 77.00 94 SER A CA 1
ATOM 669 C C . SER A 1 94 ? -3.195 -10.903 -17.504 1.00 77.00 94 SER A C 1
ATOM 671 O O . SER A 1 94 ? -2.254 -10.550 -18.213 1.00 77.00 94 SER A O 1
ATOM 673 N N . CYS A 1 95 ? -3.165 -10.822 -16.179 1.00 71.56 95 CYS A N 1
ATOM 674 C CA . CYS A 1 95 ? -2.001 -10.383 -15.419 1.00 71.56 95 CYS A CA 1
ATOM 675 C C . CYS A 1 95 ? -1.722 -11.342 -14.260 1.00 71.56 95 CYS A C 1
ATOM 677 O O . CYS A 1 95 ? -2.624 -11.998 -13.735 1.00 71.56 95 CYS A O 1
ATOM 679 N N . ALA A 1 96 ? -0.457 -11.413 -13.865 1.00 70.56 96 ALA A N 1
ATOM 680 C CA . ALA A 1 96 ? -0.047 -12.051 -12.626 1.00 70.56 96 ALA A CA 1
ATOM 681 C C . ALA A 1 96 ? 0.223 -10.975 -11.567 1.00 70.56 96 ALA A C 1
ATOM 683 O O . ALA A 1 96 ? 0.463 -9.809 -11.893 1.00 70.56 96 ALA A O 1
ATOM 684 N N . PHE A 1 97 ? 0.105 -11.366 -10.300 1.00 72.25 97 PHE A N 1
ATOM 685 C CA . PHE A 1 97 ? 0.223 -10.468 -9.160 1.00 72.25 97 PHE A CA 1
ATOM 686 C C . PHE A 1 97 ? 1.377 -10.917 -8.280 1.00 72.25 97 PHE A C 1
ATOM 688 O O . PHE A 1 97 ? 1.514 -12.101 -7.980 1.00 72.25 97 PHE A O 1
ATOM 695 N N . TRP A 1 98 ? 2.164 -9.941 -7.845 1.00 71.06 98 TRP A N 1
ATOM 696 C CA . TRP A 1 98 ? 3.244 -10.124 -6.891 1.00 71.06 98 TRP A CA 1
ATOM 697 C C . TRP A 1 98 ? 3.121 -9.091 -5.795 1.00 71.06 98 TRP A C 1
ATOM 699 O O . TRP A 1 98 ? 2.541 -8.019 -5.978 1.00 71.06 98 TRP A O 1
ATOM 709 N N . ALA A 1 99 ? 3.691 -9.431 -4.654 1.00 69.94 99 ALA A N 1
ATOM 710 C CA . ALA A 1 99 ? 3.601 -8.625 -3.464 1.00 69.94 99 ALA A CA 1
ATOM 711 C C . ALA A 1 99 ? 4.935 -7.956 -3.168 1.00 69.94 99 ALA A C 1
ATOM 713 O O . ALA A 1 99 ? 5.975 -8.614 -3.115 1.00 69.94 99 ALA A O 1
ATOM 714 N N . LEU A 1 100 ? 4.892 -6.650 -2.926 1.00 71.75 100 LEU A N 1
ATOM 715 C CA . LEU A 1 100 ? 5.987 -5.967 -2.258 1.00 71.75 100 LEU A CA 1
ATOM 716 C C . LEU A 1 100 ? 5.844 -6.223 -0.758 1.00 71.75 100 LEU A C 1
ATOM 718 O O . LEU A 1 100 ? 4.821 -5.892 -0.166 1.00 71.75 100 LEU A O 1
ATOM 722 N N . SER A 1 101 ? 6.856 -6.834 -0.150 1.00 67.00 101 SER A N 1
ATOM 723 C CA . SER A 1 101 ? 6.890 -7.084 1.290 1.00 67.00 101 SER A CA 1
ATOM 724 C C . SER A 1 101 ? 7.546 -5.934 2.049 1.00 67.00 101 SER A C 1
ATOM 726 O O . SER A 1 101 ? 8.378 -5.202 1.507 1.00 67.00 101 SER A O 1
ATOM 728 N N . GLY A 1 102 ? 7.255 -5.842 3.345 1.00 71.44 102 GLY A N 1
ATOM 729 C CA . GLY A 1 102 ? 8.031 -5.025 4.277 1.00 71.44 102 GLY A CA 1
ATOM 730 C C . GLY A 1 102 ? 7.453 -3.650 4.584 1.00 71.44 102 GLY A C 1
ATOM 731 O O . GLY A 1 102 ? 7.919 -3.031 5.537 1.00 71.44 102 GLY A O 1
ATOM 732 N N . PHE A 1 103 ? 6.442 -3.173 3.851 1.00 79.81 103 PHE A N 1
ATOM 733 C CA . PHE A 1 103 ? 5.772 -1.906 4.152 1.00 79.81 103 PHE A CA 1
ATOM 734 C C . PHE A 1 103 ? 4.303 -1.890 3.710 1.00 79.81 103 PHE A C 1
ATOM 736 O O . PHE A 1 103 ? 3.984 -2.319 2.603 1.00 79.81 103 PHE A O 1
ATOM 743 N N . THR A 1 104 ? 3.430 -1.326 4.547 1.00 80.12 104 THR A N 1
ATOM 744 C CA . THR A 1 104 ? 2.053 -0.964 4.186 1.00 80.12 104 THR A CA 1
ATOM 745 C C . THR A 1 104 ? 1.710 0.409 4.734 1.00 80.12 104 THR A C 1
ATOM 747 O O . THR A 1 104 ? 1.995 0.691 5.892 1.00 80.12 104 THR A O 1
ATOM 750 N N . ASP A 1 105 ? 1.061 1.254 3.938 1.00 75.88 105 ASP A N 1
ATOM 751 C CA . ASP A 1 105 ? 0.377 2.457 4.423 1.00 75.88 105 ASP A CA 1
ATOM 752 C C . ASP A 1 105 ? -1.134 2.257 4.589 1.00 75.88 105 ASP A C 1
ATOM 754 O O . ASP A 1 105 ? -1.855 3.180 4.969 1.00 75.88 105 ASP A O 1
ATOM 758 N N . MET A 1 106 ? -1.615 1.036 4.355 1.00 74.81 106 MET A N 1
ATOM 759 C CA . MET A 1 106 ? -3.030 0.712 4.360 1.00 74.81 106 MET A CA 1
ATOM 760 C C . MET A 1 106 ? -3.382 -0.183 5.537 1.00 74.81 106 MET A C 1
ATOM 762 O O . MET A 1 106 ? -3.415 -1.408 5.432 1.00 74.81 106 MET A O 1
ATOM 766 N N . VAL A 1 107 ? -3.689 0.451 6.665 1.00 74.50 107 VAL A N 1
ATOM 767 C CA . VAL A 1 107 ? -4.314 -0.207 7.815 1.00 74.50 107 VAL A CA 1
ATOM 768 C C . VAL A 1 107 ? -5.672 0.440 8.047 1.00 74.50 107 VAL A C 1
ATOM 770 O O . VAL A 1 107 ? -5.763 1.639 8.309 1.00 74.50 107 VAL A O 1
ATOM 773 N N . GLN A 1 108 ? -6.739 -0.348 7.932 1.00 77.44 108 GLN A N 1
ATOM 774 C CA . GLN A 1 108 ? -8.098 0.112 8.210 1.00 77.44 108 GLN A CA 1
ATOM 775 C C . GLN A 1 108 ? -8.451 -0.138 9.680 1.00 77.44 108 GLN A C 1
ATOM 777 O O . GLN A 1 108 ? -8.112 -1.179 10.239 1.00 77.44 108 GLN A O 1
ATOM 782 N N . TYR A 1 109 ? -9.138 0.815 10.313 1.00 79.31 109 TYR A N 1
ATOM 783 C CA . TYR A 1 109 ? -9.472 0.760 11.737 1.00 79.31 109 TYR A CA 1
ATOM 784 C C . TYR A 1 109 ? -10.866 1.323 12.024 1.00 79.31 109 TYR A C 1
ATOM 786 O O . TYR A 1 109 ? -11.392 2.156 11.286 1.00 79.31 109 TYR A O 1
ATOM 794 N N . VAL A 1 110 ? -11.449 0.898 13.148 1.00 82.88 110 VAL A N 1
ATOM 795 C CA . VAL A 1 110 ? -12.717 1.426 13.667 1.00 82.88 110 VAL A CA 1
ATOM 796 C C . VAL A 1 110 ? -12.427 2.333 14.859 1.00 82.88 110 VAL A C 1
ATOM 798 O O . VAL A 1 110 ? -11.944 1.882 15.895 1.00 82.88 110 VAL A O 1
ATOM 801 N N . GLY A 1 111 ? -12.725 3.625 14.716 1.00 81.12 111 GLY A N 1
ATOM 802 C CA . GLY A 1 111 ? -12.586 4.608 15.789 1.00 81.12 111 GLY A CA 1
ATOM 803 C C . GLY A 1 111 ? -13.884 4.798 16.574 1.00 81.12 111 GLY A C 1
ATOM 804 O O . GLY A 1 111 ? -14.950 4.965 15.985 1.00 81.12 111 GLY A O 1
ATOM 805 N N . VAL A 1 112 ? -13.793 4.842 17.905 1.00 82.31 112 VAL A N 1
ATOM 806 C CA . VAL A 1 112 ? -14.904 5.246 18.782 1.00 82.31 112 VAL A CA 1
ATOM 807 C C . VAL A 1 112 ? -14.619 6.640 19.336 1.00 82.31 112 VAL A C 1
ATOM 809 O O . VAL A 1 112 ? -13.582 6.875 19.951 1.00 82.31 112 VAL A O 1
ATOM 812 N N . VAL A 1 113 ? -15.541 7.578 19.107 1.00 83.69 113 VAL A N 1
ATOM 813 C CA . VAL A 1 113 ? -15.407 8.977 19.545 1.00 83.69 113 VAL A CA 1
ATOM 814 C C . VAL A 1 113 ? -15.458 9.070 21.074 1.00 83.69 113 VAL A C 1
ATOM 816 O O . VAL A 1 113 ? -16.344 8.499 21.712 1.00 83.69 113 VAL A O 1
ATOM 819 N N . SER A 1 114 ? -14.531 9.829 21.662 1.00 83.50 114 SER A N 1
ATOM 820 C CA . SER A 1 114 ? -14.479 10.087 23.105 1.00 83.50 114 SER A CA 1
ATOM 821 C C . SER A 1 114 ? -15.537 11.105 23.568 1.00 83.50 114 SER A C 1
ATOM 823 O O . SER A 1 114 ? -16.199 11.762 22.766 1.00 83.50 114 SER A O 1
ATOM 825 N N . GLY A 1 115 ? -15.734 11.226 24.887 1.00 84.69 115 GLY A N 1
ATOM 826 C CA . GLY A 1 115 ? -16.629 12.237 25.476 1.00 84.69 115 GLY A CA 1
ATOM 827 C C . GLY A 1 115 ? -18.129 11.940 25.353 1.00 84.69 115 GLY A C 1
ATOM 828 O O . GLY A 1 115 ? -18.953 12.804 25.637 1.00 84.69 115 GLY A O 1
ATOM 829 N N . GLN A 1 116 ? -18.501 10.727 24.939 1.00 86.25 116 GLN A N 1
ATOM 830 C CA . GLN A 1 116 ? -19.893 10.277 24.939 1.00 86.25 116 GLN A CA 1
ATOM 831 C C . GLN A 1 116 ? -20.329 9.841 26.351 1.00 86.25 116 GLN A C 1
ATOM 833 O O . GLN A 1 116 ? -19.495 9.380 27.134 1.00 86.25 116 GLN A O 1
ATOM 838 N N . PRO A 1 117 ? -21.634 9.911 26.681 1.00 90.94 117 PRO A N 1
ATOM 839 C CA . PRO A 1 117 ? -22.165 9.304 27.900 1.00 90.94 117 PRO A CA 1
ATOM 840 C C . PRO A 1 117 ? -21.796 7.817 27.995 1.00 90.94 117 PRO A C 1
ATOM 842 O O . PRO A 1 117 ? -21.803 7.120 26.979 1.00 90.94 117 PRO A O 1
ATOM 845 N N . ALA A 1 118 ? -21.535 7.317 29.208 1.00 86.44 118 ALA A N 1
ATOM 846 C CA . ALA A 1 118 ? -21.005 5.966 29.439 1.00 86.44 118 ALA A CA 1
ATOM 847 C C . ALA A 1 118 ? -21.803 4.854 28.730 1.00 86.44 118 ALA A C 1
ATOM 849 O O . ALA A 1 118 ? -21.218 3.995 28.079 1.00 86.44 118 ALA A O 1
ATOM 850 N N . ALA A 1 119 ? -23.138 4.918 28.770 1.00 85.88 119 ALA A N 1
ATOM 851 C CA . ALA A 1 119 ? -23.996 3.943 28.093 1.00 85.88 119 ALA A CA 1
ATOM 852 C C . ALA A 1 119 ? -23.799 3.928 26.564 1.00 85.88 119 ALA A C 1
ATOM 854 O O . ALA A 1 119 ? -23.795 2.869 25.944 1.00 85.88 119 ALA A O 1
ATOM 855 N N . LYS A 1 120 ? -23.593 5.097 25.946 1.00 88.88 120 LYS A N 1
ATOM 856 C CA . LYS A 1 120 ? -23.347 5.211 24.503 1.00 88.88 120 LYS A CA 1
ATOM 857 C C . LYS A 1 120 ? -21.929 4.772 24.144 1.00 88.88 120 LYS A C 1
ATOM 859 O O . LYS A 1 120 ? -21.750 4.110 23.128 1.00 88.88 120 LYS A O 1
ATOM 864 N N . ALA A 1 121 ? -20.947 5.101 24.982 1.00 87.38 121 ALA A N 1
ATOM 865 C CA . ALA A 1 121 ? -19.575 4.630 24.814 1.00 87.38 121 ALA A CA 1
ATOM 866 C C . ALA A 1 121 ? -19.505 3.093 24.831 1.00 87.38 121 ALA A C 1
ATOM 868 O O . ALA A 1 121 ? -18.857 2.509 23.965 1.00 87.38 121 ALA A O 1
ATOM 869 N N . GLU A 1 122 ? -20.236 2.446 25.745 1.00 88.88 122 GLU A N 1
ATOM 870 C CA . GLU A 1 122 ? -20.300 0.984 25.832 1.00 88.88 122 GLU A CA 1
ATOM 871 C C . GLU A 1 122 ? -20.926 0.358 24.576 1.00 88.88 122 GLU A C 1
ATOM 873 O O . GLU A 1 122 ? -20.343 -0.550 23.987 1.00 88.88 122 GLU A O 1
ATOM 878 N N . ILE A 1 123 ? -22.058 0.889 24.099 1.00 92.31 123 ILE A N 1
ATOM 879 C CA . ILE A 1 123 ? -22.699 0.413 22.861 1.00 92.31 123 ILE A CA 1
ATOM 880 C C . ILE A 1 123 ? -21.757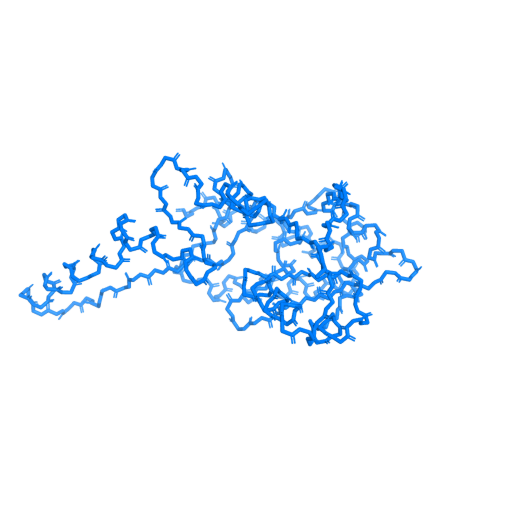 0.573 21.659 1.00 92.31 123 ILE A C 1
ATOM 882 O O . ILE A 1 123 ? -21.598 -0.356 20.868 1.00 92.31 123 ILE A O 1
ATOM 886 N N . CYS A 1 124 ? -21.097 1.727 21.523 1.00 90.69 124 CYS A N 1
ATOM 887 C CA . CYS A 1 124 ? -20.144 1.956 20.437 1.00 90.69 124 CYS A CA 1
ATOM 888 C C . CYS A 1 124 ? -18.942 1.005 20.514 1.00 90.69 124 CYS A C 1
ATOM 890 O O . CYS A 1 124 ? -18.505 0.504 19.481 1.00 90.69 124 CYS A O 1
ATOM 892 N N . ALA A 1 125 ? -18.428 0.722 21.713 1.00 87.12 125 ALA A N 1
ATOM 893 C CA . ALA A 1 125 ? -17.338 -0.230 21.904 1.00 87.12 125 ALA A CA 1
ATOM 894 C C . ALA A 1 125 ? -17.761 -1.666 21.558 1.00 87.12 125 ALA A C 1
ATOM 896 O O . ALA A 1 125 ? -17.001 -2.394 20.921 1.00 87.12 125 ALA A O 1
ATOM 897 N N . GLN A 1 126 ? -18.973 -2.081 21.934 1.00 90.06 126 GLN A N 1
ATOM 898 C CA . GLN A 1 126 ? -19.523 -3.386 21.553 1.00 90.06 126 GLN A CA 1
ATOM 899 C C . GLN A 1 126 ? -19.683 -3.516 20.037 1.00 90.06 126 GLN A C 1
ATOM 901 O O . GLN A 1 126 ? -19.245 -4.512 19.462 1.00 90.06 126 GLN A O 1
ATOM 906 N N . LEU A 1 127 ? -20.228 -2.490 19.381 1.00 91.06 127 LEU A N 1
ATOM 907 C CA . LEU A 1 127 ? -20.371 -2.479 17.929 1.00 91.06 127 LEU A CA 1
ATOM 908 C C . LEU A 1 127 ? -19.004 -2.514 17.229 1.00 91.06 127 LEU A C 1
ATOM 910 O O . LEU A 1 127 ? -18.799 -3.330 16.334 1.00 91.06 127 LEU A O 1
ATOM 914 N N . ALA A 1 128 ? -18.043 -1.704 17.680 1.00 88.81 128 ALA A N 1
ATOM 915 C CA . ALA A 1 128 ? -16.686 -1.716 17.137 1.00 88.81 128 ALA A CA 1
ATOM 916 C C . ALA A 1 128 ? -16.032 -3.100 17.266 1.00 88.81 128 ALA A C 1
ATOM 918 O O . ALA A 1 128 ? -15.469 -3.593 16.292 1.00 88.81 128 ALA A O 1
ATOM 919 N N . ARG A 1 129 ? -16.182 -3.767 18.423 1.00 87.06 129 ARG A N 1
ATOM 920 C CA . ARG A 1 129 ? -15.717 -5.150 18.633 1.00 87.06 129 ARG A CA 1
ATOM 921 C C . ARG A 1 129 ? -16.358 -6.141 17.661 1.00 87.06 129 ARG A C 1
ATOM 923 O O . ARG A 1 129 ? -15.676 -7.053 17.212 1.00 87.06 129 ARG A O 1
ATOM 930 N N . SER A 1 130 ? -17.630 -5.958 17.301 1.00 89.75 130 SER A N 1
ATOM 931 C CA . SER A 1 130 ? -18.291 -6.835 16.325 1.00 89.75 130 SER A CA 1
ATOM 932 C C . SER A 1 130 ? -17.712 -6.697 14.909 1.00 89.75 130 SER A C 1
ATOM 934 O O . SER A 1 130 ? -17.516 -7.708 14.237 1.00 89.75 130 SER A O 1
ATOM 936 N N . PHE A 1 131 ? -17.344 -5.481 14.484 1.00 82.94 131 PHE A N 1
ATOM 937 C CA . PHE A 1 131 ? -16.738 -5.224 13.167 1.00 82.94 131 PHE A CA 1
ATOM 938 C C . PHE A 1 131 ? -15.319 -5.779 13.024 1.00 82.94 131 PHE A C 1
ATOM 940 O O . PHE A 1 131 ? -14.872 -6.048 11.913 1.00 82.94 131 PHE A O 1
ATOM 947 N N . VAL A 1 132 ? -14.611 -5.960 14.139 1.00 86.06 132 VAL A N 1
ATOM 948 C CA . VAL A 1 132 ? -13.257 -6.537 14.165 1.00 86.06 132 VAL A CA 1
ATOM 949 C C . VAL A 1 132 ? -13.235 -7.960 14.722 1.00 86.06 132 VAL A C 1
ATOM 951 O O . VAL A 1 132 ? -12.172 -8.479 15.048 1.00 86.06 132 VAL A O 1
ATOM 954 N N . SER A 1 133 ? -14.405 -8.591 14.850 1.00 86.56 133 SER A N 1
ATOM 955 C CA . SER A 1 133 ? -14.506 -9.993 15.254 1.00 86.56 133 SER A CA 1
ATOM 956 C C . SER A 1 133 ? -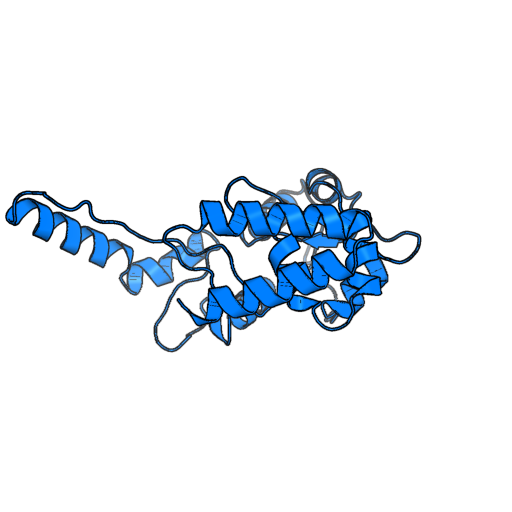13.815 -10.904 14.240 1.00 86.56 133 SER A C 1
ATOM 958 O O . SER A 1 133 ? -13.690 -10.554 13.068 1.00 86.56 133 SER A O 1
ATOM 960 N N . GLU A 1 134 ? -13.395 -12.093 14.670 1.00 86.44 134 GLU A N 1
ATOM 961 C CA . GLU A 1 134 ? -12.773 -13.070 13.771 1.00 86.44 134 GLU A CA 1
ATOM 962 C C . GLU A 1 134 ? -13.681 -13.409 12.578 1.00 86.44 134 GLU A C 1
ATOM 964 O O . GLU A 1 134 ? -13.220 -13.450 11.442 1.00 86.44 134 GLU A O 1
ATOM 969 N N . GLU A 1 135 ? -14.985 -13.571 12.815 1.00 87.88 135 GLU A N 1
ATOM 970 C CA . GLU A 1 135 ? -15.980 -13.798 11.763 1.00 87.88 135 GLU A CA 1
ATOM 971 C C . GLU A 1 135 ? -16.006 -12.645 10.748 1.00 87.88 135 GLU A C 1
ATOM 973 O O . GLU A 1 135 ? -15.917 -12.876 9.539 1.00 87.88 135 GLU A O 1
ATOM 978 N N . ALA A 1 136 ? -16.048 -11.397 11.228 1.00 86.06 136 ALA A N 1
ATOM 979 C CA . ALA A 1 136 ? -15.999 -10.223 10.363 1.00 86.06 136 ALA A CA 1
ATOM 980 C C . ALA A 1 136 ? -14.677 -10.154 9.583 1.00 86.06 136 ALA A C 1
ATOM 982 O O . ALA A 1 136 ? -14.701 -9.926 8.375 1.00 86.06 136 ALA A O 1
ATOM 983 N N . GLN A 1 137 ? -13.540 -10.423 10.232 1.00 84.06 137 GLN A N 1
ATOM 984 C CA . GLN A 1 137 ? -12.224 -10.466 9.591 1.00 84.06 137 GLN A CA 1
ATOM 985 C C . GLN A 1 137 ? -12.148 -11.559 8.517 1.00 84.06 137 GLN A C 1
ATOM 987 O O . GLN A 1 137 ? -11.652 -11.297 7.430 1.00 84.06 137 GLN A O 1
ATOM 992 N N . ARG A 1 138 ? -12.704 -12.754 8.743 1.00 85.06 138 ARG A N 1
ATOM 993 C CA . ARG A 1 138 ? -12.769 -13.806 7.711 1.00 85.06 138 ARG A CA 1
ATOM 994 C C . ARG A 1 138 ? -13.673 -13.405 6.537 1.00 85.06 138 ARG A C 1
ATOM 996 O O . ARG A 1 138 ? -13.379 -13.746 5.392 1.00 85.06 138 ARG A O 1
ATOM 1003 N N . SER A 1 139 ? -14.738 -12.640 6.793 1.00 86.81 139 SER A N 1
ATOM 1004 C CA . SER A 1 139 ? -15.674 -12.196 5.748 1.00 86.81 139 SER A CA 1
ATOM 1005 C C . SER A 1 139 ? -15.065 -11.210 4.741 1.00 86.81 139 SER A C 1
ATOM 1007 O O . SER A 1 139 ? -15.527 -11.139 3.599 1.00 86.81 139 SER A O 1
ATOM 1009 N N . VAL A 1 140 ? -13.990 -10.499 5.113 1.00 81.00 140 VAL A N 1
ATOM 1010 C CA . VAL A 1 140 ? -13.351 -9.494 4.243 1.00 81.00 140 VAL A CA 1
ATOM 1011 C C . VAL A 1 140 ? -12.722 -10.105 2.983 1.00 81.00 140 VAL A C 1
ATOM 1013 O O . VAL A 1 140 ? -12.519 -9.400 1.993 1.00 81.00 140 VAL A O 1
ATOM 1016 N N . LYS A 1 141 ? -12.511 -11.431 2.962 1.00 81.88 141 LYS A N 1
ATOM 1017 C CA . LYS A 1 141 ? -12.142 -12.180 1.751 1.00 81.88 141 LYS A CA 1
ATOM 1018 C C . LYS A 1 141 ? -13.127 -11.945 0.602 1.00 81.88 141 LYS A C 1
ATOM 1020 O O . LYS A 1 141 ? -12.715 -11.816 -0.549 1.00 81.88 141 LYS A O 1
ATOM 1025 N N . GLY A 1 142 ? -14.423 -11.834 0.910 1.00 79.44 142 GLY A N 1
ATOM 1026 C CA . GLY A 1 142 ? -15.476 -11.598 -0.084 1.00 79.44 142 GLY A CA 1
ATOM 1027 C C . GLY A 1 142 ? -15.351 -10.260 -0.819 1.00 79.44 142 GLY A C 1
ATOM 1028 O O . GLY A 1 142 ? -15.892 -10.113 -1.911 1.00 79.44 142 GLY A O 1
ATOM 1029 N N . ILE A 1 143 ? -14.606 -9.310 -0.250 1.00 77.12 143 ILE A N 1
ATOM 1030 C CA . ILE A 1 143 ? -14.313 -7.996 -0.838 1.00 77.12 143 ILE A CA 1
ATOM 1031 C C . ILE A 1 143 ? -12.818 -7.820 -1.152 1.00 77.12 143 ILE A C 1
ATOM 1033 O O . ILE A 1 143 ? -12.347 -6.694 -1.279 1.00 77.12 143 ILE A O 1
ATOM 1037 N N . ALA A 1 144 ? -12.077 -8.927 -1.288 1.00 74.50 144 ALA A N 1
ATOM 1038 C CA . ALA A 1 144 ? -10.662 -8.951 -1.666 1.00 74.50 144 ALA A CA 1
ATOM 1039 C C . ALA A 1 144 ? -9.728 -8.155 -0.727 1.00 74.50 144 ALA A C 1
ATOM 1041 O O . ALA A 1 144 ? -8.739 -7.569 -1.167 1.00 74.50 144 ALA A O 1
ATOM 1042 N N . MET A 1 145 ? -10.030 -8.132 0.574 1.00 76.12 145 MET A N 1
ATOM 1043 C CA . MET A 1 145 ? -9.177 -7.528 1.601 1.00 76.12 145 MET A CA 1
ATOM 1044 C C . MET A 1 145 ? -8.404 -8.581 2.403 1.00 76.12 145 MET A C 1
ATOM 1046 O O . MET A 1 145 ? -8.836 -9.730 2.514 1.00 76.12 145 MET A O 1
ATOM 1050 N N . PHE A 1 146 ? -7.272 -8.184 2.991 1.00 77.88 146 PHE A N 1
ATOM 1051 C CA . PHE A 1 146 ? -6.514 -9.024 3.924 1.00 77.88 146 PHE A CA 1
ATOM 1052 C C . PHE A 1 146 ? -6.990 -8.785 5.355 1.00 77.88 146 PHE A C 1
ATOM 1054 O O . PHE A 1 146 ? -7.219 -7.630 5.732 1.00 77.88 146 PHE A O 1
ATOM 1061 N N . PRO A 1 147 ? -7.157 -9.842 6.156 1.00 78.06 147 PRO A N 1
ATOM 1062 C CA . PRO A 1 147 ? -7.606 -9.688 7.522 1.00 78.06 147 PRO A CA 1
ATOM 1063 C C . PRO A 1 147 ? -6.429 -9.368 8.447 1.00 78.06 147 PRO A C 1
ATOM 1065 O O . PRO A 1 147 ? -5.262 -9.577 8.115 1.00 78.06 147 PRO A O 1
ATOM 1068 N N . VAL A 1 148 ? -6.748 -8.959 9.669 1.00 75.44 148 VAL A N 1
ATOM 1069 C CA . VAL A 1 148 ? -5.785 -8.868 10.772 1.00 75.44 148 VAL A CA 1
ATOM 1070 C C . VAL A 1 148 ? -6.097 -9.979 11.778 1.00 75.44 148 VAL A C 1
ATOM 1072 O O . VAL A 1 148 ? -6.641 -9.731 12.853 1.00 75.44 148 VAL A O 1
ATOM 1075 N N . LEU A 1 149 ? -5.822 -11.234 11.404 1.00 70.44 149 LEU A N 1
ATOM 1076 C CA . LEU A 1 149 ? -6.045 -12.396 12.276 1.00 70.44 149 LEU A CA 1
ATOM 1077 C C . LEU A 1 149 ? -4.848 -12.635 13.200 1.00 70.44 149 LEU A C 1
ATOM 1079 O O . LEU A 1 149 ? -3.694 -12.639 12.768 1.00 70.44 149 LEU A O 1
ATOM 1083 N N . GLN A 1 150 ? -5.123 -12.894 14.481 1.00 63.72 150 GLN A N 1
ATOM 1084 C CA . GLN A 1 150 ? -4.100 -13.404 15.393 1.00 63.72 150 GLN A CA 1
ATOM 1085 C C . GLN A 1 150 ? -3.606 -14.772 14.908 1.00 63.72 150 GLN A C 1
ATOM 1087 O O . GLN A 1 150 ? -4.401 -15.627 14.536 1.00 63.72 150 GLN A O 1
ATOM 1092 N N . GLY A 1 151 ? -2.288 -14.977 14.920 1.00 64.31 151 GLY A N 1
ATOM 1093 C CA . GLY A 1 151 ? -1.667 -16.232 14.481 1.00 64.31 151 GLY A CA 1
ATOM 1094 C C . GLY A 1 151 ? -1.343 -16.301 12.986 1.00 64.31 151 GLY A C 1
ATOM 1095 O O . GLY A 1 151 ? -0.633 -17.216 12.583 1.00 64.31 151 GLY A O 1
ATOM 1096 N N . GLY A 1 152 ? -1.780 -15.321 12.186 1.00 63.97 152 GLY A N 1
ATOM 1097 C CA . GLY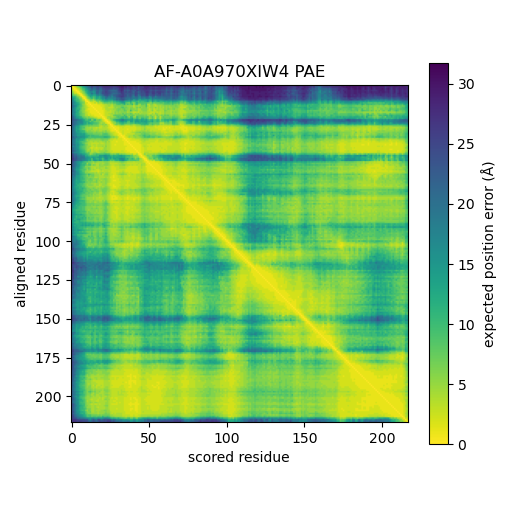 A 1 152 ? -1.387 -15.209 10.780 1.00 63.97 152 GLY A CA 1
ATOM 1098 C C . GLY A 1 152 ? -1.925 -16.324 9.882 1.00 63.97 152 GLY A C 1
ATOM 1099 O O . GLY A 1 152 ? -1.281 -16.649 8.886 1.00 63.97 152 GLY A O 1
ATOM 1100 N N . GLU A 1 153 ? -3.070 -16.921 10.234 1.00 72.38 153 GLU A N 1
ATOM 1101 C CA . GLU A 1 153 ? -3.748 -17.888 9.366 1.00 72.38 153 GLU A CA 1
ATOM 1102 C C . GLU A 1 153 ? -4.110 -17.224 8.026 1.00 72.38 153 GLU A C 1
ATOM 1104 O O . GLU A 1 153 ? -4.854 -16.238 8.025 1.00 72.38 153 GLU A O 1
ATOM 1109 N N . PRO A 1 154 ? -3.600 -17.730 6.891 1.00 72.44 154 PRO A N 1
ATOM 1110 C CA . PRO A 1 154 ? -3.935 -17.179 5.587 1.00 72.44 154 PRO A CA 1
ATOM 1111 C C . PRO A 1 154 ? -5.382 -17.493 5.182 1.00 72.44 154 PRO A C 1
ATOM 1113 O O . PRO A 1 154 ? -5.864 -18.611 5.361 1.00 72.44 154 PRO A O 1
ATOM 1116 N N . LEU A 1 155 ? -6.077 -16.520 4.592 1.00 79.06 1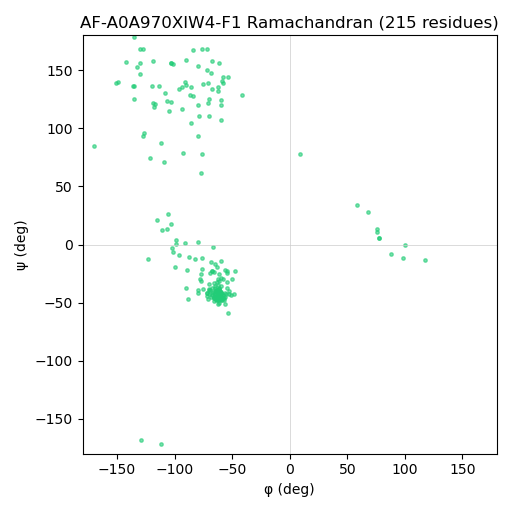55 LEU A N 1
ATOM 1117 C CA . LEU A 1 155 ? -7.418 -16.681 4.021 1.00 79.06 155 LEU A CA 1
ATOM 1118 C C . LEU A 1 155 ? -7.412 -17.107 2.556 1.00 79.06 155 LEU A C 1
ATOM 1120 O O . LEU A 1 155 ? -8.433 -17.614 2.076 1.00 79.06 155 LEU A O 1
ATOM 1124 N N . TYR A 1 156 ? -6.317 -16.870 1.836 1.00 79.38 156 TYR A N 1
ATOM 1125 C CA . TYR A 1 156 ? -6.264 -17.021 0.381 1.00 79.38 156 TYR A CA 1
ATOM 1126 C C . TYR A 1 156 ? -5.497 -18.265 -0.078 1.00 79.38 156 TYR A C 1
ATOM 1128 O O . TYR A 1 156 ? -4.984 -18.280 -1.188 1.00 79.38 156 TYR A O 1
ATOM 1136 N N . GLU A 1 157 ? -5.419 -19.331 0.727 1.00 80.88 157 GLU A N 1
ATOM 1137 C CA . GLU A 1 157 ? -4.747 -20.590 0.334 1.00 80.88 157 GLU A CA 1
ATOM 1138 C C . GLU A 1 157 ? -5.273 -21.195 -0.985 1.00 80.88 157 GLU A C 1
ATOM 1140 O O . GLU A 1 157 ? -4.556 -21.913 -1.680 1.00 80.88 157 GLU A O 1
ATOM 1145 N N . ASP A 1 158 ? -6.517 -20.881 -1.346 1.00 80.38 158 ASP A N 1
ATOM 1146 C CA . ASP A 1 158 ? -7.205 -21.281 -2.575 1.00 80.38 158 ASP A CA 1
ATOM 1147 C C . ASP A 1 158 ? -6.971 -20.340 -3.774 1.00 80.38 158 ASP A C 1
ATOM 1149 O O . ASP A 1 158 ? -7.314 -20.701 -4.901 1.00 80.38 158 ASP A O 1
ATOM 1153 N N . ASP A 1 159 ? -6.375 -19.160 -3.574 1.00 75.12 159 ASP A N 1
ATOM 1154 C CA . ASP A 1 159 ? -6.013 -18.214 -4.636 1.00 75.12 159 ASP A CA 1
ATOM 1155 C C . ASP A 1 159 ? -4.537 -17.820 -4.513 1.00 75.12 159 ASP A C 1
ATOM 1157 O O . ASP A 1 159 ? -4.188 -16.857 -3.831 1.00 75.12 159 ASP A O 1
ATOM 1161 N N . GLN A 1 160 ? -3.662 -18.537 -5.230 1.00 68.50 160 GLN A N 1
ATOM 1162 C CA . GLN A 1 160 ? -2.205 -18.327 -5.202 1.00 68.50 160 GLN A CA 1
ATOM 1163 C C . GLN A 1 160 ? -1.776 -16.863 -5.418 1.00 68.50 160 GLN A C 1
ATOM 1165 O O . GLN A 1 160 ? -0.750 -16.439 -4.884 1.00 68.50 160 GLN A O 1
ATOM 1170 N N . ARG A 1 161 ? -2.561 -16.073 -6.163 1.00 68.62 161 ARG A N 1
ATOM 1171 C CA . ARG A 1 161 ? -2.255 -14.663 -6.454 1.00 68.62 161 ARG A CA 1
ATOM 1172 C C . ARG A 1 161 ? -2.413 -13.796 -5.209 1.00 68.62 161 ARG A C 1
ATOM 1174 O O . ARG A 1 161 ? -1.539 -12.991 -4.895 1.00 68.62 161 ARG A O 1
ATOM 1181 N N . PHE A 1 162 ? -3.526 -13.970 -4.498 1.00 71.56 162 PHE A N 1
ATOM 1182 C CA . PHE A 1 162 ? -3.792 -13.255 -3.250 1.00 71.56 162 PHE A CA 1
ATOM 1183 C C . PHE A 1 162 ? -3.021 -13.855 -2.079 1.00 71.56 162 PHE A C 1
ATOM 1185 O O . PHE A 1 162 ? -2.620 -13.115 -1.186 1.00 71.56 162 PHE A O 1
ATOM 1192 N N . TRP A 1 163 ? -2.738 -15.157 -2.117 1.00 76.12 163 TRP A N 1
ATOM 1193 C CA . TRP A 1 163 ? -1.895 -15.826 -1.137 1.00 76.12 163 TRP A CA 1
ATOM 1194 C C . TRP A 1 163 ? -0.508 -15.188 -1.056 1.00 76.12 163 TRP A C 1
ATOM 1196 O O . TRP A 1 163 ? -0.054 -14.858 0.033 1.00 76.12 163 TRP A O 1
ATOM 1206 N N . ALA A 1 164 ? 0.149 -14.937 -2.194 1.00 69.44 164 ALA A N 1
ATOM 1207 C CA . ALA A 1 164 ? 1.463 -14.291 -2.210 1.00 69.44 164 ALA A CA 1
ATOM 1208 C C . ALA A 1 164 ? 1.436 -12.891 -1.565 1.00 69.44 164 ALA A C 1
ATOM 1210 O O . ALA A 1 164 ? 2.328 -12.546 -0.787 1.00 69.44 164 ALA A O 1
ATOM 1211 N N . ALA A 1 165 ? 0.389 -12.107 -1.845 1.00 70.38 165 ALA A N 1
ATOM 1212 C CA . ALA A 1 165 ? 0.156 -10.803 -1.225 1.00 70.38 165 ALA A CA 1
ATOM 1213 C C . ALA A 1 165 ? -0.093 -10.900 0.279 1.00 70.38 165 ALA A C 1
ATOM 1215 O O . ALA A 1 165 ? 0.558 -10.206 1.058 1.00 70.38 165 ALA A O 1
ATOM 1216 N N . GLU A 1 166 ? -0.955 -11.814 0.700 1.00 72.19 166 GLU A N 1
ATOM 1217 C CA . GLU A 1 166 ? -1.238 -12.061 2.107 1.00 72.19 166 GLU A CA 1
ATOM 1218 C C . GLU A 1 166 ? 0.018 -12.503 2.870 1.00 72.19 166 GLU A C 1
ATOM 1220 O O . GLU A 1 166 ? 0.324 -11.946 3.922 1.00 72.19 166 GLU A O 1
ATOM 1225 N N . GLN A 1 167 ? 0.814 -13.427 2.324 1.00 71.00 167 GLN A N 1
ATOM 1226 C CA . GLN A 1 167 ? 2.060 -13.871 2.958 1.00 71.00 167 GLN A CA 1
ATOM 1227 C C . GLN A 1 167 ? 3.085 -12.738 3.102 1.00 71.00 167 GLN A C 1
ATOM 1229 O O . GLN A 1 167 ? 3.809 -12.698 4.099 1.00 71.00 167 GLN A O 1
ATOM 1234 N N . ALA A 1 168 ? 3.143 -11.812 2.142 1.00 67.75 168 ALA A N 1
ATOM 1235 C CA . ALA A 1 168 ? 4.020 -10.648 2.216 1.00 67.75 168 ALA A CA 1
ATOM 1236 C C . ALA A 1 168 ? 3.569 -9.632 3.278 1.00 67.75 168 ALA A C 1
ATOM 1238 O O . ALA A 1 168 ? 4.425 -9.026 3.921 1.00 67.75 168 ALA A O 1
ATOM 1239 N N . PHE A 1 169 ? 2.256 -9.476 3.488 1.00 66.56 169 PHE A N 1
ATOM 1240 C CA . PHE A 1 169 ? 1.705 -8.577 4.506 1.00 66.56 169 PHE A CA 1
ATOM 1241 C C . PHE A 1 169 ? 1.743 -9.169 5.925 1.00 66.56 169 PHE A C 1
ATOM 1243 O O . PHE A 1 169 ? 2.041 -8.452 6.880 1.00 66.56 169 PHE A O 1
ATOM 1250 N N . VAL A 1 170 ? 1.467 -10.465 6.084 1.00 63.12 170 VAL A N 1
ATOM 1251 C CA . VAL A 1 170 ? 1.281 -11.110 7.399 1.00 63.12 170 VAL A CA 1
ATOM 1252 C C . VAL A 1 170 ? 2.604 -11.384 8.126 1.00 63.12 170 VAL A C 1
ATOM 1254 O O . VAL A 1 170 ? 2.617 -11.474 9.353 1.00 63.12 170 VAL A O 1
ATOM 1257 N N . ARG A 1 171 ? 3.728 -11.523 7.408 1.00 59.41 171 ARG A N 1
ATOM 1258 C CA . ARG A 1 171 ? 4.969 -12.063 7.996 1.00 59.41 171 ARG A CA 1
ATOM 1259 C C . ARG A 1 171 ? 5.921 -11.036 8.614 1.00 59.41 171 ARG A C 1
ATOM 1261 O O . ARG A 1 171 ? 6.527 -11.368 9.626 1.00 59.41 171 ARG A O 1
ATOM 1268 N N . ASP A 1 172 ? 6.072 -9.840 8.041 1.00 63.56 172 ASP A N 1
ATOM 1269 C CA . ASP A 1 172 ? 6.937 -8.774 8.587 1.00 63.56 172 ASP A CA 1
ATOM 1270 C C . ASP A 1 172 ? 6.690 -7.452 7.838 1.00 63.56 172 ASP A C 1
ATOM 1272 O O . ASP A 1 172 ? 7.358 -7.143 6.849 1.00 63.56 172 ASP A O 1
ATOM 1276 N N . THR A 1 173 ? 5.675 -6.690 8.258 1.00 74.81 173 THR A N 1
ATOM 1277 C CA . THR A 1 173 ? 5.280 -5.450 7.575 1.00 74.81 173 THR A CA 1
ATOM 1278 C C . THR A 1 173 ? 5.462 -4.245 8.477 1.00 74.81 173 THR A C 1
ATOM 1280 O O . THR A 1 173 ? 4.820 -4.127 9.519 1.00 74.81 173 THR A O 1
ATOM 1283 N N . ALA A 1 174 ? 6.290 -3.301 8.034 1.00 81.12 174 ALA A N 1
ATOM 1284 C CA . ALA A 1 174 ? 6.380 -1.990 8.649 1.00 81.12 174 ALA A CA 1
ATOM 1285 C C . ALA A 1 174 ? 5.110 -1.184 8.330 1.00 81.12 174 ALA A C 1
ATOM 1287 O O . ALA A 1 174 ? 4.795 -0.953 7.162 1.00 81.12 174 ALA A O 1
ATOM 1288 N N . ALA A 1 175 ? 4.397 -0.738 9.361 1.00 83.56 175 ALA A N 1
ATOM 1289 C CA . ALA A 1 175 ? 3.241 0.140 9.218 1.00 83.56 175 ALA A CA 1
ATOM 1290 C C . ALA A 1 175 ? 3.547 1.514 9.839 1.00 83.56 175 ALA A C 1
ATOM 1292 O O . ALA A 1 175 ? 4.136 1.581 10.922 1.00 83.56 175 ALA A O 1
ATOM 1293 N N . PRO A 1 176 ? 3.179 2.629 9.185 1.00 85.50 176 PRO A N 1
ATOM 1294 C CA . PRO A 1 176 ? 3.309 3.945 9.779 1.00 85.50 176 PRO A CA 1
ATOM 1295 C C . PRO A 1 176 ? 2.335 4.111 10.958 1.00 85.50 176 PRO A C 1
ATOM 1297 O O . PRO A 1 176 ? 1.294 3.450 11.015 1.00 85.50 176 PRO A O 1
ATOM 1300 N N . PRO A 1 177 ? 2.614 5.047 11.882 1.00 81.38 177 PRO A N 1
ATOM 1301 C CA . PRO A 1 177 ? 1.692 5.359 12.963 1.00 81.38 177 PRO A CA 1
ATOM 1302 C C . PRO A 1 177 ? 0.377 5.889 12.392 1.00 81.38 177 PRO A C 1
ATOM 1304 O O . PRO A 1 177 ? 0.381 6.806 11.575 1.00 81.38 177 PRO A O 1
ATOM 1307 N N . CYS A 1 178 ? -0.753 5.367 12.872 1.00 75.44 178 CYS A N 1
ATOM 1308 C CA . CYS A 1 178 ? -2.080 5.799 12.419 1.00 75.44 178 CYS A CA 1
ATOM 1309 C C . CYS A 1 178 ? -2.324 7.295 12.696 1.00 75.44 178 CYS A C 1
ATOM 1311 O O . CYS A 1 178 ? -2.878 8.023 11.872 1.00 75.44 178 CYS A O 1
ATOM 1313 N N . PHE A 1 179 ? -1.884 7.784 13.859 1.00 78.94 179 PHE A N 1
ATOM 1314 C CA . PHE A 1 179 ? -2.061 9.179 14.254 1.00 78.94 179 PHE A CA 1
ATOM 1315 C C . PHE A 1 179 ? -0.928 10.055 13.722 1.00 78.94 179 PHE A C 1
ATOM 1317 O O . PHE A 1 179 ? 0.249 9.776 13.928 1.00 78.94 179 PHE A O 1
ATOM 1324 N N . GLY A 1 180 ? -1.291 11.153 13.057 1.00 80.00 180 GLY A N 1
ATOM 1325 C CA . GLY A 1 180 ? -0.316 12.060 12.448 1.00 80.00 180 GLY A CA 1
ATOM 1326 C C . GLY A 1 180 ? 0.267 11.553 11.126 1.00 80.00 180 GLY A C 1
ATOM 1327 O O . GLY A 1 180 ? 1.123 12.240 10.561 1.00 80.00 180 GLY A O 1
ATOM 1328 N N . TYR A 1 181 ? -0.227 10.422 10.599 1.00 84.75 181 TYR A N 1
ATOM 1329 C CA . TYR A 1 181 ? 0.250 9.843 9.345 1.00 84.75 181 TYR A CA 1
ATOM 1330 C C . TYR A 1 181 ? 0.233 10.844 8.191 1.00 84.75 181 TYR A C 1
ATOM 1332 O O . TYR A 1 181 ? 1.220 10.954 7.480 1.00 84.75 181 TYR A O 1
ATOM 1340 N N . ALA A 1 182 ? -0.824 11.652 8.056 1.00 84.88 182 ALA A N 1
ATOM 1341 C CA . ALA A 1 182 ? -0.938 12.641 6.981 1.00 84.88 182 ALA A CA 1
ATOM 1342 C C . ALA A 1 182 ? 0.283 13.578 6.888 1.00 84.88 182 ALA A C 1
ATOM 1344 O O . ALA A 1 182 ? 0.772 13.870 5.800 1.00 84.88 182 ALA A O 1
ATOM 1345 N N . ARG A 1 183 ? 0.828 14.009 8.035 1.00 86.50 183 ARG A N 1
ATOM 1346 C CA . ARG A 1 183 ? 2.019 14.869 8.072 1.00 86.50 183 ARG A CA 1
ATOM 1347 C C . ARG A 1 183 ? 3.283 14.106 7.684 1.00 86.50 183 ARG A C 1
ATOM 1349 O O . ARG A 1 183 ? 4.136 14.647 6.987 1.00 86.50 183 ARG A O 1
ATOM 1356 N N . VAL A 1 184 ? 3.413 12.874 8.171 1.00 89.88 184 VAL A N 1
ATOM 1357 C CA . VAL A 1 184 ? 4.537 11.989 7.844 1.00 89.88 184 VAL A CA 1
ATOM 1358 C C . VAL A 1 184 ? 4.535 11.671 6.348 1.00 89.88 184 VAL A C 1
ATOM 1360 O O . VAL A 1 184 ? 5.557 11.826 5.686 1.00 89.88 184 VAL A O 1
ATOM 1363 N N . ARG A 1 185 ? 3.369 11.317 5.805 1.00 90.06 185 ARG A N 1
ATOM 1364 C CA . ARG A 1 185 ? 3.160 10.994 4.399 1.00 90.06 185 ARG A CA 1
ATOM 1365 C C . ARG A 1 185 ? 3.501 12.160 3.482 1.00 90.06 185 ARG A C 1
ATOM 1367 O O . ARG A 1 185 ? 4.253 11.948 2.544 1.00 90.06 185 ARG A O 1
ATOM 1374 N N . ALA A 1 186 ? 3.038 13.376 3.777 1.00 90.88 186 ALA A N 1
ATOM 1375 C CA . ALA A 1 186 ? 3.367 14.546 2.960 1.00 90.88 186 ALA A CA 1
ATOM 1376 C C . ALA A 1 186 ? 4.891 14.732 2.815 1.00 90.88 186 ALA A C 1
ATOM 1378 O O . ALA A 1 186 ? 5.406 14.950 1.722 1.00 90.88 186 ALA A O 1
ATOM 1379 N N . ARG A 1 187 ? 5.640 14.545 3.911 1.00 93.38 187 ARG A N 1
ATOM 1380 C CA . ARG A 1 187 ? 7.109 14.578 3.887 1.00 93.38 187 ARG A CA 1
ATOM 1381 C C . ARG A 1 187 ? 7.705 13.440 3.049 1.00 93.38 187 ARG A C 1
ATOM 1383 O O . ARG A 1 187 ? 8.687 13.650 2.340 1.00 93.38 187 ARG A O 1
ATOM 1390 N N . TRP A 1 188 ? 7.146 12.235 3.138 1.00 94.06 188 TRP A N 1
ATOM 1391 C CA . TRP A 1 188 ? 7.590 11.098 2.329 1.00 94.06 188 TRP A CA 1
ATOM 1392 C C . TRP A 1 188 ? 7.344 11.315 0.841 1.00 94.06 188 TRP A C 1
ATOM 1394 O O . TRP A 1 188 ? 8.237 11.058 0.039 1.00 94.06 188 TRP A O 1
ATOM 1404 N N . GLU A 1 189 ? 6.184 11.855 0.480 1.00 93.19 189 GLU A N 1
ATOM 1405 C CA . GLU A 1 189 ? 5.844 12.206 -0.897 1.00 93.19 189 GLU A CA 1
ATOM 1406 C C . GLU A 1 189 ? 6.798 13.265 -1.455 1.00 93.19 189 GLU A C 1
ATOM 1408 O O . GLU A 1 189 ? 7.261 13.129 -2.585 1.00 93.19 189 GLU A O 1
ATOM 1413 N N . GLU A 1 190 ? 7.197 14.265 -0.663 1.00 95.00 190 GLU A N 1
ATOM 1414 C CA . GLU A 1 190 ? 8.212 15.238 -1.089 1.00 95.00 190 GLU A CA 1
ATOM 1415 C C . GLU A 1 190 ? 9.557 14.582 -1.436 1.00 95.00 190 GLU A C 1
ATOM 1417 O O . GLU A 1 190 ? 10.178 14.930 -2.446 1.00 95.00 190 GLU A O 1
ATOM 1422 N N . TRP A 1 191 ? 10.039 13.642 -0.617 1.00 95.62 191 TRP A N 1
ATOM 1423 C CA . TRP A 1 191 ? 11.278 12.923 -0.924 1.00 95.62 191 TRP A CA 1
ATOM 1424 C C . TRP A 1 191 ? 11.117 11.962 -2.096 1.00 95.62 191 TRP A C 1
ATOM 1426 O O . TRP A 1 191 ? 12.024 11.872 -2.922 1.00 95.62 191 TRP A O 1
ATOM 1436 N N . LEU A 1 192 ? 9.973 11.290 -2.204 1.00 93.19 192 LEU A N 1
ATOM 1437 C CA . LEU A 1 192 ? 9.664 10.410 -3.325 1.00 93.19 192 LEU A CA 1
ATOM 1438 C C . LEU A 1 192 ? 9.658 11.190 -4.648 1.00 93.19 192 LEU A C 1
ATOM 1440 O O . LEU A 1 192 ? 10.262 10.748 -5.620 1.00 93.19 192 LEU A O 1
ATOM 1444 N N . GLN A 1 193 ? 9.070 12.388 -4.670 1.00 93.69 193 GLN A N 1
ATOM 1445 C CA . GLN A 1 193 ? 9.067 13.267 -5.843 1.00 93.69 193 GLN A CA 1
ATOM 1446 C C . GLN A 1 193 ? 10.469 13.758 -6.219 1.00 93.69 193 GLN A C 1
ATOM 1448 O O . GLN A 1 193 ? 10.781 13.897 -7.400 1.00 93.69 193 GLN A O 1
ATOM 1453 N N . LYS A 1 194 ? 11.343 14.011 -5.237 1.00 94.44 194 LYS A N 1
ATOM 1454 C CA . LYS A 1 194 ? 12.759 14.319 -5.502 1.00 94.44 194 LYS A CA 1
ATOM 1455 C C . LYS A 1 194 ? 13.492 13.103 -6.070 1.00 94.44 194 LYS A C 1
ATOM 1457 O O . LYS A 1 194 ? 14.217 13.241 -7.053 1.00 94.44 194 LYS A O 1
ATOM 1462 N N . ALA A 1 195 ? 13.259 11.917 -5.510 1.00 91.94 195 ALA A N 1
ATOM 1463 C CA . ALA A 1 195 ? 13.825 10.669 -6.014 1.00 91.94 195 ALA A CA 1
ATOM 1464 C C . ALA A 1 195 ? 13.376 10.382 -7.455 1.00 91.94 195 ALA A C 1
ATOM 1466 O O . ALA A 1 195 ? 14.210 10.065 -8.295 1.00 91.94 195 ALA A O 1
ATOM 1467 N N . ALA A 1 196 ? 12.101 10.612 -7.779 1.00 90.25 196 ALA A N 1
ATOM 1468 C CA . ALA A 1 196 ? 11.558 10.518 -9.137 1.00 90.25 196 ALA A CA 1
ATOM 1469 C C . ALA A 1 196 ? 12.106 11.585 -10.112 1.00 90.25 196 ALA A C 1
ATOM 1471 O O . ALA A 1 196 ? 11.750 11.593 -11.286 1.00 90.25 196 ALA A O 1
ATOM 1472 N N . ARG A 1 197 ? 12.965 12.503 -9.653 1.00 92.25 197 ARG A N 1
ATOM 1473 C CA . ARG A 1 197 ? 13.723 13.454 -10.487 1.00 92.25 197 ARG A CA 1
ATOM 1474 C C . ARG A 1 197 ? 15.226 13.157 -10.504 1.00 92.25 197 ARG A C 1
ATOM 1476 O O . ARG A 1 197 ? 16.004 14.021 -10.906 1.00 92.25 197 ARG A O 1
ATOM 1483 N N . GLY A 1 198 ? 15.638 11.988 -10.019 1.00 89.56 198 GLY A N 1
ATOM 1484 C CA . GLY A 1 198 ? 17.037 11.564 -10.015 1.00 89.56 198 GLY A CA 1
ATOM 1485 C C . GLY A 1 198 ? 17.770 11.722 -8.687 1.00 89.56 198 GLY A C 1
ATOM 1486 O O . GLY A 1 198 ? 18.950 11.374 -8.595 1.00 89.56 198 GLY A O 1
ATOM 1487 N N . ASP A 1 199 ? 17.118 12.235 -7.638 1.00 91.94 199 ASP A N 1
ATOM 1488 C CA . ASP A 1 199 ? 17.777 12.487 -6.353 1.00 91.94 199 ASP A CA 1
ATOM 1489 C C . ASP A 1 199 ? 17.929 11.200 -5.520 1.00 91.94 199 ASP A C 1
ATOM 1491 O O . ASP A 1 199 ? 17.057 10.800 -4.740 1.00 91.94 199 ASP A O 1
ATOM 1495 N N . LYS A 1 200 ? 19.092 10.557 -5.661 1.00 90.62 200 LYS A N 1
ATOM 1496 C CA . LYS A 1 200 ? 19.466 9.355 -4.899 1.00 90.62 200 LYS A CA 1
ATOM 1497 C C . LYS A 1 200 ? 19.532 9.600 -3.384 1.00 90.62 200 LYS A C 1
ATOM 1499 O O . LYS A 1 200 ? 19.264 8.682 -2.608 1.00 90.62 200 LYS A O 1
ATOM 1504 N N . GLU A 1 201 ? 19.884 10.806 -2.936 1.00 91.62 201 GLU A N 1
ATOM 1505 C CA . GLU A 1 201 ? 19.967 11.125 -1.503 1.00 91.62 201 GLU A CA 1
ATOM 1506 C C . GLU A 1 201 ? 18.579 11.351 -0.895 1.00 91.62 201 GLU A C 1
ATOM 1508 O O . GLU A 1 201 ? 18.343 10.981 0.263 1.00 91.62 201 GLU A O 1
ATOM 1513 N N . ALA A 1 202 ? 17.629 11.866 -1.681 1.00 93.75 202 ALA A N 1
ATOM 1514 C CA . ALA A 1 202 ? 16.227 11.908 -1.286 1.00 93.75 202 ALA A CA 1
ATOM 1515 C C . ALA A 1 202 ? 15.658 10.498 -1.080 1.00 93.75 202 ALA A C 1
ATOM 1517 O O . ALA A 1 202 ? 15.025 10.262 -0.051 1.00 93.75 202 ALA A O 1
ATOM 1518 N N . LEU A 1 203 ? 15.953 9.541 -1.972 1.00 92.38 203 LEU A N 1
ATOM 1519 C CA . LEU A 1 203 ? 15.528 8.145 -1.796 1.00 92.38 203 LEU A CA 1
ATOM 1520 C C . LEU A 1 203 ? 16.098 7.532 -0.506 1.00 92.38 203 LEU A C 1
ATOM 1522 O O . LEU A 1 203 ? 15.368 6.923 0.276 1.00 92.38 203 LEU A O 1
ATOM 1526 N N . LYS A 1 204 ? 17.392 7.738 -0.227 1.00 91.62 204 LYS A N 1
ATOM 1527 C CA . LYS A 1 204 ? 18.014 7.264 1.024 1.00 91.62 204 LYS A CA 1
ATOM 1528 C C . LYS A 1 204 ? 17.379 7.896 2.261 1.00 91.62 204 LYS A C 1
ATOM 1530 O O . LYS A 1 204 ? 17.189 7.216 3.271 1.00 91.62 204 LYS A O 1
ATOM 1535 N N . SER A 1 205 ? 17.076 9.191 2.195 1.00 94.06 205 SER A N 1
ATOM 1536 C CA . SER A 1 205 ? 16.438 9.930 3.290 1.00 94.06 205 SER A CA 1
ATOM 1537 C C . SER A 1 205 ? 15.022 9.427 3.550 1.00 94.06 205 SER A C 1
ATOM 1539 O O . SER A 1 205 ? 14.690 9.151 4.703 1.00 94.06 205 SER A O 1
ATOM 1541 N N . LEU A 1 206 ? 14.242 9.215 2.485 1.00 94.06 206 LEU A N 1
ATOM 1542 C CA . LEU A 1 206 ? 12.912 8.615 2.532 1.00 94.06 206 LEU A CA 1
ATOM 1543 C C . LEU A 1 206 ? 12.941 7.266 3.249 1.00 94.06 206 LEU A C 1
ATOM 1545 O O . LEU A 1 206 ? 12.298 7.101 4.281 1.00 94.06 206 LEU A O 1
ATOM 1549 N N . VAL A 1 207 ? 13.739 6.321 2.750 1.00 91.56 207 VAL A N 1
ATOM 1550 C CA . VAL A 1 207 ? 13.795 4.957 3.293 1.00 91.56 207 VAL A CA 1
ATOM 1551 C C . VAL A 1 207 ? 14.247 4.951 4.755 1.00 91.56 207 VAL A C 1
ATOM 1553 O O . VAL A 1 207 ? 13.698 4.214 5.578 1.00 91.56 207 VAL A O 1
ATOM 1556 N N . ARG A 1 208 ? 15.239 5.778 5.108 1.00 92.06 208 ARG A N 1
ATOM 1557 C CA . ARG A 1 208 ? 15.718 5.897 6.493 1.00 92.06 208 ARG A CA 1
ATOM 1558 C C . ARG A 1 208 ? 14.611 6.382 7.424 1.00 92.06 208 ARG A C 1
ATOM 1560 O O . ARG A 1 208 ? 14.435 5.810 8.499 1.00 92.06 208 ARG A O 1
ATOM 1567 N N . ASP A 1 209 ? 13.886 7.419 7.022 1.00 93.06 209 ASP A N 1
ATOM 1568 C CA . ASP A 1 209 ? 12.812 7.999 7.824 1.00 93.06 209 ASP A CA 1
ATOM 1569 C C . ASP A 1 209 ? 11.603 7.060 7.930 1.00 93.06 209 ASP A C 1
ATOM 1571 O O . ASP A 1 209 ? 11.057 6.904 9.023 1.00 93.06 209 ASP A O 1
ATOM 1575 N N . MET A 1 210 ? 11.250 6.354 6.849 1.00 92.06 210 MET A N 1
ATOM 1576 C CA . MET A 1 210 ? 10.231 5.299 6.872 1.00 92.06 210 MET A CA 1
ATOM 1577 C C . MET A 1 210 ? 10.574 4.218 7.898 1.00 92.06 210 MET A C 1
ATOM 1579 O O . MET A 1 210 ? 9.767 3.928 8.781 1.00 92.06 210 MET A O 1
ATOM 1583 N N . ARG A 1 211 ? 11.799 3.678 7.851 1.00 89.94 211 ARG A N 1
ATOM 1584 C CA . ARG A 1 211 ? 12.272 2.659 8.806 1.00 89.94 211 ARG A CA 1
ATOM 1585 C C . ARG A 1 211 ? 12.284 3.161 10.249 1.00 89.94 211 ARG A C 1
ATOM 1587 O O . ARG A 1 211 ? 11.991 2.394 11.160 1.00 89.94 211 ARG A O 1
ATOM 1594 N N . ALA A 1 212 ? 12.653 4.421 10.474 1.00 90.31 212 ALA A N 1
ATOM 1595 C CA . ALA A 1 212 ? 12.668 5.007 11.812 1.00 90.31 212 ALA A CA 1
ATOM 1596 C C . ALA A 1 212 ? 11.248 5.208 12.358 1.00 90.31 212 ALA A C 1
ATOM 1598 O O . ALA A 1 212 ? 10.985 4.889 13.513 1.00 90.31 212 ALA A O 1
ATOM 1599 N N . THR A 1 213 ? 10.339 5.696 11.517 1.00 89.88 213 THR A N 1
ATOM 1600 C CA . THR A 1 213 ? 8.962 6.021 11.901 1.00 89.88 213 THR A CA 1
ATOM 1601 C C . THR A 1 213 ? 8.131 4.765 12.154 1.00 89.88 213 THR A C 1
ATOM 1603 O O . THR A 1 213 ? 7.416 4.700 13.148 1.00 89.88 213 THR A O 1
ATOM 1606 N N . CYS A 1 214 ? 8.267 3.736 11.313 1.00 86.25 214 CYS A N 1
ATOM 1607 C CA . CYS A 1 214 ? 7.495 2.498 11.453 1.00 86.25 214 CYS A CA 1
ATOM 1608 C C . CYS A 1 214 ? 8.002 1.575 12.578 1.00 86.25 214 CYS A C 1
ATOM 1610 O O . CYS A 1 214 ? 7.321 0.626 12.930 1.00 86.25 214 CYS A O 1
ATOM 1612 N N . LYS A 1 215 ? 9.187 1.833 13.156 1.00 72.38 215 LYS A N 1
ATOM 1613 C CA . LYS A 1 215 ? 9.676 1.135 14.364 1.00 72.38 215 LYS A CA 1
ATOM 1614 C C . LYS A 1 215 ? 9.120 1.708 15.673 1.00 72.38 215 LYS A C 1
ATOM 1616 O O . LYS A 1 215 ? 9.365 1.134 16.729 1.00 72.38 215 LYS A O 1
ATOM 1621 N N . GLN A 1 216 ? 8.489 2.881 15.620 1.00 53.50 216 GLN A N 1
ATOM 1622 C CA . GLN A 1 216 ? 7.995 3.607 16.796 1.00 53.50 216 GLN A CA 1
ATOM 1623 C C . GLN A 1 216 ? 6.482 3.452 17.016 1.00 53.50 216 GLN A C 1
ATOM 1625 O O . GLN A 1 216 ? 5.982 3.956 18.023 1.00 53.50 216 GLN A O 1
ATOM 1630 N N . GLY A 1 217 ? 5.771 2.810 16.083 1.00 43.50 217 GLY A N 1
ATOM 1631 C CA . GLY A 1 217 ? 4.359 2.431 16.207 1.00 43.50 217 GLY A CA 1
ATOM 1632 C C . GLY A 1 217 ? 4.222 0.978 16.624 1.00 43.50 217 GLY A C 1
ATOM 1633 O O . GLY A 1 217 ? 3.251 0.696 17.357 1.00 43.50 217 GLY A O 1
#

Solvent-accessible surface area (backbone atoms only — not comparable to full-atom values): 12440 Å² total; per-residue (Å²): 131,89,75,75,75,76,78,81,82,81,67,51,64,69,51,50,19,44,46,24,42,37,98,85,40,38,30,16,31,49,72,52,103,73,41,54,36,63,56,36,51,50,53,58,28,71,87,46,55,64,39,42,26,45,19,46,49,48,51,41,59,34,69,43,31,72,71,72,76,30,80,37,68,37,52,54,57,66,51,54,50,49,48,48,51,29,32,78,71,70,74,44,61,94,79,87,66,83,50,75,43,48,42,45,76,80,80,90,83,84,87,78,80,80,94,55,60,68,74,58,44,51,53,47,51,54,52,47,50,54,66,67,26,71,69,44,35,62,53,35,54,83,73,59,46,82,61,89,55,86,90,59,73,77,87,31,82,90,38,70,52,55,27,50,36,46,56,26,56,65,72,58,50,39,39,62,40,83,76,66,34,72,64,54,47,55,55,42,51,55,22,49,56,41,12,31,71,66,34,55,66,32,43,53,49,35,41,52,49,50,58,56,48,26,71,74,94

Mean predicted aligned error: 8.36 Å